Protein AF-A0A9E1Y442-F1 (afdb_monomer)

Foldseek 3Di:
DDDPQDDDPLSVVLVVLLVVCVVPVPDADEAADAQPDDPVNLVSNVVSCVVSVHFFLEYEHLQQLLLLVPLDPFQWEWEWDFDQFFIKIWIWGDDQKTFTPDMDGLGRGGDVLLLVLLLVVQQVVQCVVPVDRLVVDPQSSVQSSCQQPVPVCLQAAGQADWRWGDDPNDIGIDHDPLVSLCVSCVVPLVSNLVVVVVSPPDQYEYEYESNNNNRRCNVVSQVPDPNYHYDYDDPCSSVVSCVVCVCVSPVDPHTHHYDRMDRRVSVVVVVVVCVQPPVFQQQWKAWPNDTDGVVVVQVPCQAQWHWDQDPRRRWTKIAGHPFFKAKVNHTDPGIDTDGQQIWMDTPNIIMGTHDDD

Nearest PDB structures (foldseek):
  6s02-assembly1_A  TM=7.818E-01  e=4.606E-10  Plasmodium falciparum 3D7
  6cz1-assembly2_B  TM=7.865E-01  e=1.006E-09  Homo sapiens
  4rtf-assembly1_D  TM=6.234E-01  e=9.286E-09  Mycobacterium tuberculosis H37Rv
  8gb3-assembly1_D  TM=4.958E-01  e=5.858E-10  Mycobacterium tuberculosis
  5oow-assembly2_B  TM=7.347E-01  e=3.773E-06  Escherichia coli K-12

Solvent-accessible surface area (backbone atoms only — not comparable to full-atom values): 19504 Å² total; per-residue (Å²): 133,78,55,100,87,32,90,49,73,65,45,50,51,37,53,51,51,40,54,53,39,70,78,45,78,91,54,80,38,72,43,74,40,67,68,75,60,46,73,67,54,52,49,51,51,51,53,41,32,51,74,52,69,49,55,44,30,28,38,31,32,54,48,47,48,46,48,58,69,50,92,67,87,49,55,37,34,33,26,37,41,50,44,61,54,29,23,37,39,29,34,30,40,58,52,74,40,30,29,57,74,48,48,45,75,34,28,86,58,18,49,53,58,36,48,53,44,47,49,52,52,50,29,55,52,35,32,75,74,70,68,46,56,42,79,81,38,73,73,34,33,51,49,49,52,52,57,34,63,35,83,91,43,58,72,50,43,56,45,68,56,82,42,77,38,72,56,98,93,43,79,48,77,51,63,65,53,71,68,56,42,35,59,44,28,60,67,50,43,58,39,39,52,51,43,50,55,73,70,37,91,59,65,28,34,35,40,30,32,24,57,39,63,17,42,46,63,38,70,64,58,51,70,71,42,86,71,56,44,77,47,81,42,53,86,54,47,63,58,53,37,48,63,73,41,41,65,69,63,59,68,53,93,63,60,67,39,78,44,54,61,44,73,20,51,70,48,50,45,52,47,44,68,34,42,75,70,61,65,48,50,59,43,25,33,30,45,94,87,45,79,40,51,37,71,74,48,41,77,71,32,72,71,45,37,38,58,43,73,39,88,88,71,58,33,40,28,42,32,65,42,80,45,77,34,22,52,78,84,40,76,50,86,58,72,42,81,52,49,57,74,43,36,38,37,48,84,95,45,59,38,38,29,33,71,76,134

Secondary structure (DSSP, 8-state):
---TT-SSHHHHHHHHHHHHHHHSTT--EEEE--TT--HHHHHHHHHHHHHTT--EEEEE-HHHHHHTT-----SEEEEEEE-SS-EEEEEEEESSEEEEEEEEEEES--HHHHHHHHHHHHHHHHHHHHS--TTSSHHHHHHHHHHHH-TT-TTSPTT-SEEEEEETTEEEEEE--HHHHHHHTTTHHHHHHHHHHHH-SSSEEEEE-TTGGGSTTHHHHHHTSTTEEEEEP-SSHHHHHHHHHHHHHHHSS--SEEE-EEE-HHHHHHHHHTHHHHSS---EEEETTEEEEHHHHHTT-TTTEEEEE-TTT--EEEEE-SS-EEETTEE--S-EE--TT-EEEETTEEEEEE---

Radius of gyration: 30.23 Å; Cα contacts (8 Å, |Δi|>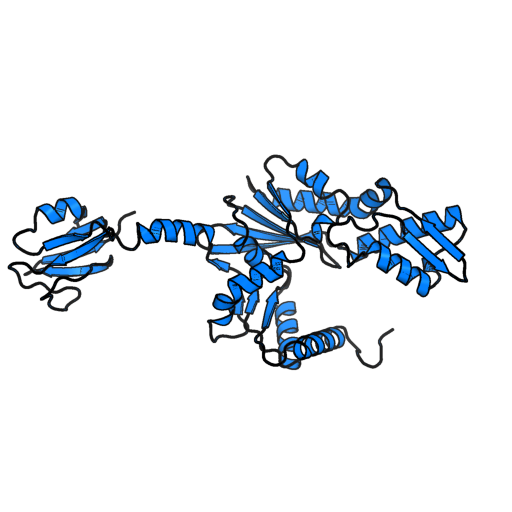4): 616; chains: 1; bounding box: 66×51×93 Å

Sequence (357 aa):
GATPVARHHADLAYLQLTALKHLAPSSDFVIGVPGHFERADLSLLLGLTDAASIPVKALIDPGVLLASKALSTTPNLLYLDVGLHAVTLTTVRQGAQLQRSGCIMAHNAGYLNLIDRLANYAASALVRKSRFDPLQHASTEQQLFQQLLQPNQPLASLGQGLISLHHEGVQYDVQLPETDLRAAAAELVPDVVKAIQAASNGPAEVLLSHRAQRLPGLIDSLSLIPGLVTQRLTSASLLEAFTALAPELTANGTHNQLIYSLANPAQATATATEQLSTGHSITHIVQQGIAVEIKAFSETTADEFGLILDAVTGQWQLAPGNLSIALNGQSVTEPCLLKAGDAILAGNQTFLFIQVR

Mean predicted aligned error: 13.68 Å

pLDDT: mean 85.73, std 13.12, range [29.44, 98.06]

Structure (mmCIF, N/CA/C/O backbone):
data_AF-A0A9E1Y442-F1
#
_entry.id   AF-A0A9E1Y442-F1
#
loop_
_atom_site.group_PDB
_atom_site.id
_atom_site.type_symbol
_atom_site.label_atom_id
_atom_site.label_alt_id
_atom_site.label_comp_id
_atom_site.label_asym_id
_atom_site.label_entity_id
_atom_site.label_seq_id
_atom_site.pdbx_PDB_ins_code
_atom_site.Cartn_x
_atom_site.Cartn_y
_atom_site.Cartn_z
_atom_site.occupancy
_atom_site.B_iso_or_equiv
_atom_site.auth_seq_id
_atom_site.auth_comp_id
_atom_site.auth_asym_id
_atom_site.auth_atom_id
_atom_site.pdbx_PDB_model_num
ATOM 1 N N . GLY A 1 1 ? 2.147 -17.444 -19.049 1.00 40.81 1 GLY A N 1
ATOM 2 C CA . GLY A 1 1 ? 1.603 -18.806 -19.213 1.00 40.81 1 GLY A CA 1
ATOM 3 C C . GLY A 1 1 ? 1.299 -19.375 -17.845 1.00 40.81 1 GLY A C 1
ATOM 4 O O . GLY A 1 1 ? 2.136 -19.227 -16.966 1.00 40.81 1 GLY A O 1
ATOM 5 N N . ALA A 1 2 ? 0.111 -19.944 -17.644 1.00 39.88 2 ALA A N 1
ATOM 6 C CA . ALA A 1 2 ? -0.255 -20.597 -16.388 1.00 39.88 2 ALA A CA 1
ATOM 7 C C . ALA A 1 2 ? 0.573 -21.879 -16.207 1.00 39.88 2 ALA A C 1
ATOM 9 O O . ALA A 1 2 ? 0.651 -22.704 -17.118 1.00 39.88 2 ALA A O 1
ATOM 10 N N . THR A 1 3 ? 1.222 -22.037 -15.055 1.00 51.59 3 THR A N 1
ATOM 11 C CA . THR A 1 3 ? 1.839 -23.306 -14.660 1.00 51.59 3 THR A CA 1
ATOM 12 C C . THR A 1 3 ? 0.734 -24.311 -14.308 1.00 51.59 3 THR A C 1
ATOM 14 O O . THR A 1 3 ? -0.331 -23.910 -13.842 1.00 51.59 3 THR A O 1
ATOM 17 N N . PRO A 1 4 ? 0.945 -25.628 -14.477 1.00 59.19 4 PRO A N 1
ATOM 18 C CA . PRO A 1 4 ? -0.088 -26.648 -14.233 1.00 59.19 4 PRO A CA 1
ATOM 19 C C . PRO A 1 4 ? -0.635 -26.683 -12.791 1.00 59.19 4 PRO A C 1
ATOM 21 O O . PRO A 1 4 ? -1.635 -27.349 -12.536 1.00 59.19 4 PRO A O 1
ATOM 24 N N . VAL A 1 5 ? 0.008 -25.963 -11.867 1.00 63.19 5 VAL A N 1
ATOM 25 C CA . VAL A 1 5 ? -0.280 -25.922 -10.427 1.00 63.19 5 VAL A CA 1
ATOM 26 C C . VAL A 1 5 ? -1.286 -24.818 -10.056 1.00 63.19 5 VAL A C 1
ATOM 28 O O . VAL A 1 5 ? -1.924 -24.917 -9.015 1.00 63.19 5 VAL A O 1
ATOM 31 N N . ALA A 1 6 ? -1.478 -23.797 -10.900 1.00 72.31 6 ALA A N 1
ATOM 32 C CA . ALA A 1 6 ? -2.426 -22.712 -10.641 1.00 72.31 6 ALA A CA 1
ATOM 33 C C . ALA A 1 6 ? -3.129 -22.285 -11.935 1.00 72.31 6 ALA A C 1
ATOM 35 O O . ALA A 1 6 ? -2.493 -21.801 -12.872 1.00 72.31 6 ALA A O 1
ATOM 36 N N . ARG A 1 7 ? -4.450 -22.483 -11.997 1.00 71.69 7 ARG A N 1
ATOM 37 C CA . ARG A 1 7 ? -5.273 -22.215 -13.187 1.00 71.69 7 ARG A CA 1
ATOM 38 C C . ARG A 1 7 ? -5.930 -20.838 -13.125 1.00 71.69 7 ARG A C 1
ATOM 40 O O . ARG A 1 7 ? -6.170 -20.239 -14.168 1.00 71.69 7 ARG A O 1
ATOM 47 N N . HIS A 1 8 ? -6.162 -20.326 -11.918 1.00 82.62 8 HIS A N 1
ATOM 48 C CA . HIS A 1 8 ? -6.745 -19.009 -11.666 1.00 82.62 8 HIS A CA 1
ATOM 49 C C . HIS A 1 8 ? -5.962 -18.253 -10.582 1.00 82.62 8 HIS A C 1
ATOM 51 O O . HIS A 1 8 ? -5.223 -18.846 -9.797 1.00 82.62 8 HIS A O 1
ATOM 57 N N . HIS A 1 9 ? -6.154 -16.933 -10.489 1.00 82.62 9 HIS A N 1
ATOM 58 C CA . HIS A 1 9 ? -5.521 -16.105 -9.450 1.00 82.62 9 HIS A CA 1
ATOM 59 C C . HIS A 1 9 ? -5.853 -16.566 -8.020 1.00 82.62 9 HIS A C 1
ATOM 61 O O . HIS A 1 9 ? -5.007 -16.461 -7.135 1.00 82.62 9 HIS A O 1
ATOM 67 N N . ALA A 1 10 ? -7.044 -17.133 -7.808 1.00 83.44 10 ALA A N 1
ATOM 68 C CA . ALA A 1 10 ? -7.439 -17.726 -6.532 1.00 83.44 10 ALA A CA 1
ATOM 69 C C . ALA A 1 10 ? -6.546 -18.916 -6.132 1.00 83.44 10 ALA A C 1
ATOM 71 O O . ALA A 1 10 ? -6.187 -19.032 -4.964 1.00 83.44 10 ALA A O 1
ATOM 72 N N . ASP A 1 11 ? -6.115 -19.742 -7.093 1.00 86.88 11 ASP A N 1
ATOM 73 C CA . ASP A 1 11 ? -5.219 -20.874 -6.827 1.00 86.88 11 ASP A CA 1
ATOM 74 C C . ASP A 1 11 ? -3.840 -20.373 -6.373 1.00 86.88 11 ASP A C 1
ATOM 76 O O . ASP A 1 11 ? -3.259 -20.897 -5.425 1.00 86.88 11 ASP A O 1
ATOM 80 N N . LEU A 1 12 ? -3.330 -19.309 -7.006 1.00 90.19 12 LEU A N 1
ATOM 81 C CA . LEU A 1 12 ? -2.076 -18.672 -6.589 1.00 90.19 12 LEU A CA 1
ATOM 82 C C . LEU A 1 12 ? -2.177 -18.110 -5.167 1.00 90.19 12 LEU A C 1
ATOM 84 O O . LEU A 1 12 ? -1.282 -18.349 -4.356 1.00 90.19 12 LEU A O 1
ATOM 88 N N . ALA A 1 13 ? -3.264 -17.403 -4.854 1.00 90.56 13 ALA A N 1
ATOM 89 C CA . ALA A 1 13 ? -3.496 -16.861 -3.518 1.00 90.56 13 ALA A CA 1
ATOM 90 C C . ALA A 1 13 ? -3.602 -17.977 -2.464 1.00 90.56 13 ALA A C 1
ATOM 92 O O . ALA A 1 13 ? -2.975 -17.891 -1.410 1.00 90.56 13 ALA A O 1
ATOM 93 N N . TYR A 1 14 ? -4.322 -19.060 -2.770 1.00 92.12 14 TYR A N 1
ATOM 94 C CA . TYR A 1 14 ? -4.431 -20.235 -1.905 1.00 92.12 14 TYR A CA 1
ATOM 95 C C . TYR A 1 14 ? -3.065 -20.875 -1.611 1.00 92.12 14 TYR A C 1
ATOM 97 O O . TYR A 1 14 ? -2.743 -21.161 -0.455 1.00 92.12 14 TYR A O 1
ATOM 105 N N . LEU A 1 15 ? -2.232 -21.066 -2.638 1.00 92.88 15 LEU A N 1
ATOM 106 C CA . LEU A 1 15 ? -0.890 -21.633 -2.479 1.00 92.88 15 LEU A CA 1
ATOM 107 C C . LEU A 1 15 ? 0.010 -20.730 -1.627 1.00 92.88 15 LEU A C 1
ATOM 109 O O . LEU A 1 15 ? 0.741 -21.228 -0.771 1.00 92.88 15 LEU A O 1
ATOM 113 N N . GLN A 1 16 ? -0.068 -19.410 -1.816 1.00 91.81 16 GLN A N 1
ATOM 114 C CA . GLN A 1 16 ? 0.673 -18.442 -1.003 1.00 91.81 16 GLN A CA 1
ATOM 115 C C . GLN A 1 16 ? 0.228 -18.466 0.463 1.00 91.81 16 GLN A C 1
ATOM 117 O O . GLN A 1 1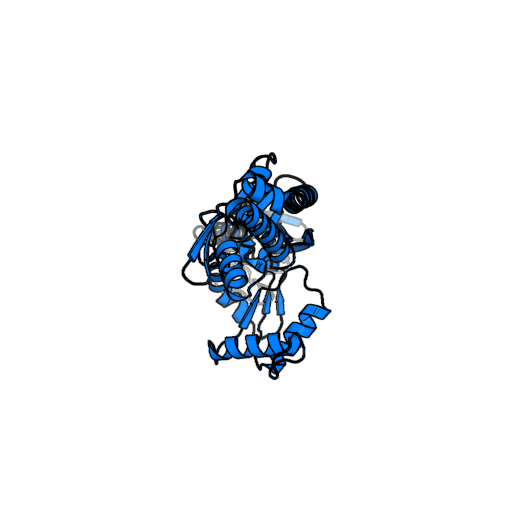6 ? 1.069 -18.535 1.358 1.00 91.81 16 GLN A O 1
ATOM 122 N N . LEU A 1 17 ? -1.081 -18.471 0.718 1.00 93.00 17 LEU A N 1
ATOM 123 C CA . LEU A 1 17 ? -1.642 -18.583 2.065 1.00 93.00 17 LEU A CA 1
ATOM 124 C C . LEU A 1 17 ? -1.211 -19.890 2.745 1.00 93.00 17 LEU A C 1
ATOM 126 O O . LEU A 1 17 ? -0.769 -19.877 3.892 1.00 93.00 17 LEU A O 1
ATOM 130 N N . THR A 1 18 ? -1.250 -21.008 2.021 1.00 92.44 18 THR A N 1
ATOM 131 C CA . THR A 1 18 ? -0.804 -22.313 2.531 1.00 92.44 18 THR A CA 1
ATOM 132 C C . THR A 1 18 ? 0.686 -22.300 2.885 1.00 92.44 18 THR A C 1
ATOM 134 O O . THR A 1 18 ? 1.081 -22.806 3.936 1.00 92.44 18 THR A O 1
ATOM 137 N N . ALA A 1 19 ? 1.522 -21.673 2.051 1.00 92.44 19 ALA A N 1
ATOM 138 C CA . ALA A 1 19 ? 2.940 -21.496 2.348 1.00 92.44 19 ALA A CA 1
ATOM 139 C C . ALA A 1 19 ? 3.162 -20.652 3.616 1.00 92.44 19 ALA A C 1
ATOM 141 O O . ALA A 1 19 ? 3.977 -21.031 4.455 1.00 92.44 19 ALA A O 1
ATOM 142 N N . LEU A 1 20 ? 2.406 -19.563 3.801 1.00 90.62 20 LEU A N 1
ATOM 143 C CA . LEU A 1 20 ? 2.462 -18.742 5.018 1.00 90.62 20 LEU A CA 1
ATOM 144 C C . LEU A 1 20 ? 2.036 -19.528 6.262 1.00 90.62 20 LEU A C 1
ATOM 146 O O . LEU A 1 20 ? 2.707 -19.455 7.289 1.00 90.62 20 LEU A O 1
ATOM 150 N N . LYS A 1 21 ? 0.972 -20.332 6.168 1.00 91.25 21 LYS A N 1
ATOM 151 C CA . LYS A 1 21 ? 0.527 -21.194 7.268 1.00 91.25 21 LYS A CA 1
ATOM 152 C C . LYS A 1 21 ? 1.606 -22.186 7.695 1.00 91.25 21 LYS A C 1
ATOM 154 O O . LYS A 1 21 ? 1.800 -22.391 8.888 1.00 91.25 21 LYS A O 1
ATOM 159 N N . HIS A 1 22 ? 2.334 -22.786 6.754 1.00 92.19 22 HIS A N 1
ATOM 160 C CA . HIS A 1 22 ? 3.417 -23.713 7.093 1.00 92.19 22 HIS A CA 1
ATOM 161 C C . HIS A 1 22 ? 4.557 -23.056 7.882 1.00 92.19 22 HIS A C 1
ATOM 163 O O . HIS A 1 22 ? 5.226 -23.743 8.650 1.00 92.19 22 HIS A O 1
ATOM 169 N N . LEU A 1 23 ? 4.759 -21.743 7.738 1.00 91.56 23 LEU A N 1
ATOM 170 C CA . LEU A 1 23 ? 5.731 -20.996 8.539 1.00 91.56 23 LEU A CA 1
ATOM 171 C C . LEU A 1 23 ? 5.243 -20.736 9.977 1.00 91.56 23 LEU A C 1
ATOM 173 O O . LEU A 1 23 ? 6.066 -20.471 10.850 1.00 91.56 23 LEU A O 1
ATOM 177 N N . ALA A 1 24 ? 3.933 -20.825 10.234 1.00 87.88 24 ALA A N 1
ATOM 178 C CA . ALA A 1 24 ? 3.303 -20.569 11.532 1.00 87.88 24 ALA A CA 1
ATOM 179 C C . ALA A 1 24 ? 2.096 -21.513 11.784 1.00 87.88 24 ALA A C 1
ATOM 181 O O . ALA A 1 24 ? 0.948 -21.068 11.832 1.00 87.88 24 ALA A O 1
ATOM 182 N N . PRO A 1 25 ? 2.322 -22.835 11.929 1.00 83.31 25 PRO A N 1
ATOM 183 C CA . PRO A 1 25 ? 1.262 -23.849 11.850 1.00 83.31 25 PRO A CA 1
ATOM 184 C C . PRO A 1 25 ? 0.267 -23.847 13.020 1.00 83.31 25 PRO A C 1
ATOM 186 O O . PRO A 1 25 ? -0.852 -24.330 12.855 1.00 83.31 25 PRO A O 1
ATOM 189 N N . SER A 1 26 ? 0.658 -23.310 14.178 1.00 80.62 26 SER A N 1
ATOM 190 C CA . SER A 1 26 ? -0.143 -23.308 15.415 1.00 80.62 26 SER A CA 1
ATOM 191 C C . SER A 1 26 ? -0.540 -21.899 15.863 1.00 80.62 26 SER A C 1
ATOM 193 O O . SER A 1 26 ? -0.789 -21.675 17.046 1.00 80.62 26 SER A O 1
ATOM 195 N N . SER A 1 27 ? -0.529 -20.937 14.941 1.00 83.81 27 SER A N 1
ATOM 196 C CA . SER A 1 27 ? -0.805 -19.533 15.236 1.00 83.81 27 SER A CA 1
ATOM 197 C C . SER A 1 27 ? -2.216 -19.139 14.820 1.00 83.81 27 SER A C 1
ATOM 199 O O . SER A 1 27 ? -2.727 -19.586 13.795 1.00 83.81 27 SER A O 1
ATOM 201 N N . ASP A 1 28 ? -2.812 -18.248 15.603 1.00 84.44 28 ASP A N 1
ATOM 202 C CA . ASP A 1 28 ? -3.922 -17.423 15.149 1.00 84.44 28 ASP A CA 1
ATOM 203 C C . ASP A 1 28 ? -3.401 -16.314 14.230 1.00 84.44 28 ASP A C 1
ATOM 205 O O . ASP A 1 28 ? -2.298 -15.795 14.426 1.00 84.44 28 ASP A O 1
ATOM 209 N N . PHE A 1 29 ? -4.197 -15.934 13.231 1.00 89.56 29 PHE A N 1
ATOM 210 C CA . PHE A 1 29 ? -3.799 -14.943 12.237 1.00 89.56 29 PHE A CA 1
ATOM 211 C C . PHE A 1 29 ? -4.622 -13.666 12.363 1.00 89.56 29 PHE A C 1
ATOM 213 O O . PHE A 1 29 ? -5.851 -13.688 12.436 1.00 89.56 29 PHE A O 1
ATOM 220 N N . VAL A 1 30 ? -3.932 -12.531 12.316 1.00 90.69 30 VAL A N 1
ATOM 221 C CA . VAL A 1 30 ? -4.539 -11.221 12.080 1.00 90.69 30 VAL A CA 1
ATOM 222 C C . VAL A 1 30 ? -4.008 -10.709 10.751 1.00 90.69 30 VAL A C 1
ATOM 224 O O . VAL A 1 30 ? -2.805 -10.770 10.500 1.00 90.69 30 VAL A O 1
ATOM 227 N N . ILE A 1 31 ? -4.897 -10.224 9.887 1.00 92.25 31 ILE A N 1
ATOM 228 C CA . ILE A 1 31 ? -4.537 -9.812 8.529 1.00 92.25 31 ILE A CA 1
ATOM 229 C C . ILE A 1 31 ? -4.729 -8.305 8.378 1.00 92.25 31 ILE A C 1
ATOM 231 O O . ILE A 1 31 ? -5.816 -7.776 8.606 1.00 92.25 31 ILE A O 1
ATOM 235 N N . GLY A 1 32 ? -3.674 -7.614 7.948 1.00 92.19 32 GLY A N 1
ATOM 236 C CA . GLY A 1 32 ? -3.770 -6.237 7.472 1.00 92.19 32 GLY A CA 1
ATOM 237 C C . GLY A 1 32 ? -4.396 -6.206 6.080 1.00 92.19 32 GLY A C 1
ATOM 238 O O . GLY A 1 32 ? -3.802 -6.737 5.143 1.00 92.19 32 GLY A O 1
ATOM 239 N N . VAL A 1 33 ? -5.573 -5.598 5.935 1.00 91.19 33 VAL A N 1
ATOM 240 C CA . VAL A 1 33 ? -6.298 -5.522 4.657 1.00 91.19 33 VAL A CA 1
ATOM 241 C C . VAL A 1 33 ? -6.279 -4.098 4.101 1.00 91.19 33 VAL A C 1
ATOM 243 O O . VAL A 1 33 ? -6.554 -3.156 4.846 1.00 91.19 33 VAL A O 1
ATOM 246 N N . PRO A 1 34 ? -5.967 -3.893 2.808 1.00 83.94 34 PRO A N 1
ATOM 247 C CA . PRO A 1 34 ? -6.032 -2.568 2.206 1.00 83.94 34 PRO A CA 1
ATOM 248 C C . PRO A 1 34 ? -7.420 -1.949 2.381 1.00 83.94 34 PRO A C 1
ATOM 250 O O . PRO A 1 34 ? -8.432 -2.613 2.165 1.00 83.94 34 PRO A O 1
ATOM 253 N N . GLY A 1 35 ? -7.481 -0.660 2.715 1.00 79.19 35 GLY A N 1
ATOM 254 C CA . GLY A 1 35 ? -8.757 -0.001 3.001 1.00 79.19 35 GLY A CA 1
ATOM 255 C C . GLY A 1 35 ? -9.734 0.037 1.817 1.00 79.19 35 GLY A C 1
ATOM 256 O O . GLY A 1 35 ? -10.932 0.207 2.025 1.00 79.19 35 GLY A O 1
ATOM 257 N N . HIS A 1 36 ? -9.263 -0.146 0.582 1.00 82.94 36 HIS A N 1
ATOM 258 C CA . HIS A 1 36 ? -10.120 -0.194 -0.607 1.00 82.94 36 HIS A CA 1
ATOM 259 C C . HIS A 1 36 ? -10.800 -1.554 -0.831 1.00 82.94 36 HIS A C 1
ATOM 261 O O . HIS A 1 36 ? -11.600 -1.656 -1.751 1.00 82.94 36 HIS A O 1
ATOM 267 N N . PHE A 1 37 ? -10.490 -2.587 -0.036 1.00 86.56 37 PHE A N 1
ATOM 268 C CA . PHE A 1 37 ? -11.148 -3.888 -0.170 1.00 86.56 37 PHE A CA 1
ATOM 269 C C . PHE A 1 37 ? -12.630 -3.761 0.169 1.00 86.56 37 PHE A C 1
ATOM 271 O O . PHE A 1 37 ? -13.006 -3.336 1.268 1.00 86.56 37 PHE A O 1
ATOM 278 N N . GLU A 1 38 ? -13.470 -4.164 -0.775 1.00 86.19 38 GLU A N 1
ATOM 279 C CA . GLU A 1 38 ? -14.908 -4.198 -0.592 1.00 86.19 38 GLU A CA 1
ATOM 280 C C . GLU A 1 38 ? -15.349 -5.524 0.031 1.00 86.19 38 GLU A C 1
ATOM 282 O O . GLU A 1 38 ? -14.581 -6.470 0.223 1.00 86.19 38 GLU A O 1
ATOM 287 N N . ARG A 1 39 ? -16.645 -5.629 0.337 1.00 87.38 39 ARG A N 1
ATOM 288 C CA . ARG A 1 39 ? -17.225 -6.843 0.920 1.00 87.38 39 ARG A CA 1
ATOM 289 C C . ARG A 1 39 ? -16.922 -8.095 0.091 1.00 87.38 39 ARG A C 1
ATOM 291 O O . ARG A 1 39 ? -16.706 -9.153 0.679 1.00 87.38 39 ARG A O 1
ATOM 298 N N . ALA A 1 40 ? -16.931 -7.991 -1.238 1.00 89.56 40 ALA A N 1
ATOM 299 C CA . ALA A 1 40 ? -16.632 -9.114 -2.122 1.00 89.56 40 ALA A CA 1
ATOM 300 C C . ALA A 1 40 ? -15.175 -9.582 -1.967 1.00 89.56 40 ALA A C 1
ATOM 302 O O . ALA A 1 40 ? -14.946 -10.778 -1.791 1.00 89.56 40 ALA A O 1
ATOM 303 N N . ASP A 1 41 ? -14.220 -8.649 -1.923 1.00 90.44 41 ASP A N 1
ATOM 304 C CA . ASP A 1 41 ? -12.794 -8.946 -1.742 1.00 90.44 41 ASP A CA 1
ATOM 305 C C . ASP A 1 41 ? -12.525 -9.588 -0.380 1.00 90.44 41 ASP A C 1
ATOM 307 O O . ASP A 1 41 ? -11.835 -10.602 -0.285 1.00 90.44 41 ASP A O 1
ATOM 311 N N . LEU A 1 42 ? -13.127 -9.039 0.681 1.00 92.00 42 LEU A N 1
ATOM 312 C CA . LEU A 1 42 ? -13.010 -9.583 2.035 1.00 92.00 42 LEU A CA 1
ATOM 313 C C . LEU A 1 42 ? -13.636 -10.979 2.137 1.00 92.00 42 LEU A C 1
ATOM 315 O O . LEU A 1 42 ? -13.073 -11.858 2.783 1.00 92.00 42 LEU A O 1
ATOM 319 N N . SER A 1 43 ? -14.776 -11.204 1.477 1.00 91.12 43 SER A N 1
ATOM 320 C CA . SER A 1 43 ? -15.433 -12.518 1.459 1.00 91.12 43 SER A CA 1
ATOM 321 C C . SER A 1 43 ? -14.585 -13.554 0.722 1.00 91.12 43 SER A C 1
ATOM 323 O O . SER A 1 43 ? -14.448 -14.680 1.196 1.00 91.12 43 SER A O 1
ATOM 325 N N . LEU A 1 44 ? -13.984 -13.173 -0.410 1.00 92.44 44 LEU A N 1
ATOM 326 C CA . LEU A 1 44 ? -13.068 -14.031 -1.155 1.00 92.44 44 LEU A CA 1
ATOM 327 C C . LEU A 1 44 ? -11.819 -14.359 -0.329 1.00 92.44 44 LEU A C 1
ATOM 329 O O . LEU A 1 44 ? -11.442 -15.525 -0.241 1.00 92.44 44 LEU A O 1
ATOM 333 N N . LEU A 1 45 ? -11.209 -13.355 0.309 1.00 92.94 45 LEU A N 1
ATOM 334 C CA . LEU A 1 45 ? -10.057 -13.545 1.189 1.00 92.94 45 LEU A CA 1
ATOM 335 C C . LEU A 1 45 ? -10.384 -14.516 2.329 1.00 92.94 45 LEU A C 1
ATOM 337 O O . LEU A 1 45 ? -9.633 -15.463 2.542 1.00 92.94 45 LEU A O 1
ATOM 341 N N . LEU A 1 46 ? -11.514 -14.318 3.016 1.00 92.38 46 LEU A N 1
ATOM 342 C CA . LEU A 1 46 ? -11.938 -15.189 4.115 1.00 92.38 46 LEU A CA 1
ATOM 343 C C . LEU A 1 46 ? -12.223 -16.621 3.645 1.00 92.38 46 LEU A C 1
ATOM 345 O O . LEU A 1 46 ? -11.822 -17.573 4.313 1.00 92.38 46 LEU A O 1
ATOM 349 N N . GLY A 1 47 ? -12.848 -16.788 2.475 1.00 93.81 47 GLY A N 1
ATOM 350 C CA . GLY A 1 47 ? -13.054 -18.105 1.869 1.00 93.81 47 GLY A CA 1
ATOM 351 C C . GLY A 1 47 ? -11.738 -18.811 1.525 1.00 93.81 47 GLY A C 1
ATOM 352 O O . GLY A 1 47 ? -11.599 -20.010 1.757 1.00 93.81 47 GLY A O 1
ATOM 353 N N . LEU A 1 48 ? -10.739 -18.073 1.032 1.00 94.19 48 LEU A N 1
ATOM 354 C CA . LEU A 1 48 ? -9.406 -18.614 0.756 1.00 94.19 48 LEU A CA 1
ATOM 355 C C . LEU A 1 48 ? -8.657 -18.992 2.039 1.00 94.19 48 LEU A C 1
ATOM 357 O O . LEU A 1 48 ? -8.011 -20.040 2.079 1.00 94.19 48 LEU A O 1
ATOM 361 N N . THR A 1 49 ? -8.743 -18.173 3.091 1.00 93.69 49 THR A N 1
ATOM 362 C CA . THR A 1 49 ? -8.126 -18.494 4.385 1.00 93.69 49 THR A CA 1
ATOM 363 C C . THR A 1 49 ? -8.785 -19.701 5.038 1.00 93.69 49 THR A C 1
ATOM 365 O O . THR A 1 49 ? -8.075 -20.547 5.574 1.00 93.69 49 THR A O 1
ATOM 368 N N . ASP A 1 50 ? -10.109 -19.840 4.927 1.00 92.94 50 ASP A N 1
ATOM 369 C CA . ASP A 1 50 ? -10.845 -21.010 5.414 1.00 92.94 50 ASP A CA 1
ATOM 370 C C . ASP A 1 50 ? -10.435 -22.283 4.658 1.00 92.94 50 ASP A C 1
ATOM 372 O O . ASP A 1 50 ? -10.055 -23.283 5.271 1.00 92.94 50 ASP A O 1
ATOM 376 N N . ALA A 1 51 ? -10.358 -22.212 3.323 1.00 92.81 51 ALA A N 1
ATOM 377 C CA . ALA A 1 51 ? -9.867 -23.312 2.495 1.00 92.81 51 ALA A CA 1
ATOM 378 C C . ALA A 1 51 ? -8.424 -23.719 2.852 1.00 92.81 51 ALA A C 1
ATOM 380 O O . ALA A 1 51 ? -8.079 -24.901 2.814 1.00 92.81 51 ALA A O 1
ATOM 381 N N . ALA A 1 52 ? -7.565 -22.755 3.203 1.00 92.50 52 ALA A N 1
ATOM 382 C CA . ALA A 1 52 ? -6.198 -23.002 3.675 1.00 92.50 52 ALA A CA 1
ATOM 383 C C . ALA A 1 52 ? -6.139 -23.405 5.168 1.00 92.50 52 ALA A C 1
ATOM 385 O O . ALA A 1 52 ? -5.064 -23.674 5.715 1.00 92.50 52 ALA A O 1
ATOM 386 N N . SER A 1 53 ? -7.293 -23.464 5.841 1.00 91.69 53 SER A N 1
ATOM 387 C CA . SER A 1 53 ? -7.451 -23.720 7.273 1.00 91.69 53 SER A CA 1
ATOM 388 C C . SER A 1 53 ? -6.592 -22.779 8.129 1.00 91.69 53 SER A C 1
ATOM 390 O O . SER A 1 53 ? -5.888 -23.220 9.041 1.00 91.69 53 SER A O 1
ATOM 392 N N . ILE A 1 54 ? -6.593 -21.495 7.781 1.00 92.00 54 ILE A N 1
ATOM 393 C CA . ILE A 1 54 ? -5.930 -20.406 8.498 1.00 92.00 54 ILE A CA 1
ATOM 394 C C . ILE A 1 54 ? -6.960 -19.783 9.449 1.00 92.00 54 ILE A C 1
ATOM 396 O O . ILE A 1 54 ? -7.912 -19.163 8.972 1.00 92.00 54 ILE A O 1
ATOM 400 N N . PRO A 1 55 ? -6.800 -19.924 10.777 1.00 88.50 55 PRO A N 1
ATOM 401 C CA . PRO A 1 55 ? -7.731 -19.345 11.739 1.00 88.50 55 PRO A CA 1
ATOM 402 C C . PRO A 1 55 ? -7.531 -17.826 11.825 1.00 88.50 55 PRO A C 1
ATOM 404 O O . PRO A 1 55 ? -6.655 -17.329 12.534 1.00 88.50 55 PRO A O 1
ATOM 407 N N . VAL A 1 56 ? -8.342 -17.072 11.081 1.00 91.19 56 VAL A N 1
ATOM 408 C CA . VAL A 1 56 ? -8.300 -15.605 11.095 1.00 91.19 56 VAL A CA 1
ATOM 409 C C . VAL A 1 56 ? -9.109 -15.071 12.278 1.00 91.19 56 VAL A C 1
ATOM 411 O O . VAL 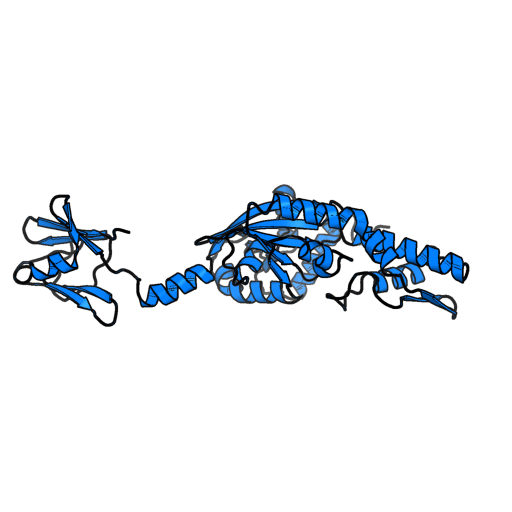A 1 56 ? -10.322 -15.249 12.368 1.00 91.19 56 VAL A O 1
ATOM 414 N N . LYS A 1 57 ? -8.446 -14.374 13.201 1.00 90.25 57 LYS A N 1
ATOM 415 C CA . LYS A 1 57 ? -9.096 -13.684 14.326 1.00 90.25 57 LYS A CA 1
ATOM 416 C C . LYS A 1 57 ? -9.696 -12.362 13.897 1.00 90.25 57 LYS A C 1
ATOM 418 O O . LYS A 1 57 ? -10.854 -12.078 14.201 1.00 90.25 57 LYS A O 1
ATOM 423 N N . ALA A 1 58 ? -8.915 -11.582 13.159 1.00 89.62 58 ALA A N 1
ATOM 424 C CA . ALA A 1 58 ? -9.321 -10.260 12.733 1.00 89.62 58 ALA A CA 1
ATOM 425 C C . ALA A 1 58 ? -8.689 -9.847 11.400 1.00 89.62 58 ALA A C 1
ATOM 427 O O . ALA A 1 58 ? -7.573 -10.234 11.052 1.00 89.62 58 ALA A O 1
ATOM 428 N N . LEU A 1 59 ? -9.425 -9.008 10.686 1.00 91.00 59 LEU A N 1
ATOM 429 C CA . LEU A 1 59 ? -8.991 -8.207 9.558 1.00 91.00 59 LEU A CA 1
ATOM 430 C C . LEU A 1 59 ? -8.927 -6.757 10.037 1.00 91.00 59 LEU A C 1
ATOM 432 O O . LEU A 1 59 ? -9.898 -6.255 10.603 1.00 91.00 59 LEU A O 1
ATOM 436 N N . ILE A 1 60 ? -7.808 -6.078 9.815 1.00 91.31 60 ILE A N 1
ATOM 437 C CA . ILE A 1 60 ? -7.607 -4.702 10.276 1.00 91.31 60 ILE A CA 1
ATOM 438 C C . ILE A 1 60 ? -7.075 -3.816 9.158 1.00 91.31 60 ILE A C 1
ATOM 440 O O . ILE A 1 60 ? -6.245 -4.244 8.359 1.00 91.31 60 ILE A O 1
ATOM 444 N N . ASP A 1 61 ? -7.532 -2.566 9.108 1.00 91.50 61 ASP A N 1
ATOM 445 C CA . ASP A 1 61 ? -6.950 -1.573 8.206 1.00 91.50 61 ASP A CA 1
ATOM 446 C C . ASP A 1 61 ? -5.556 -1.139 8.723 1.00 91.50 61 ASP A C 1
ATOM 448 O O . ASP A 1 61 ? -5.449 -0.653 9.858 1.00 91.50 61 ASP A O 1
ATOM 452 N N . PRO A 1 62 ? -4.484 -1.272 7.915 1.00 92.75 62 PRO A N 1
ATOM 453 C CA . PRO A 1 62 ? -3.133 -0.849 8.276 1.00 92.75 62 PRO A CA 1
ATOM 454 C C . PRO A 1 62 ? -3.044 0.602 8.756 1.00 92.75 62 PRO A C 1
ATOM 456 O O . PRO A 1 62 ? -2.249 0.902 9.642 1.00 92.75 62 PRO A O 1
ATOM 459 N N . GLY A 1 63 ? -3.865 1.501 8.211 1.00 92.81 63 GLY A N 1
ATOM 460 C CA . GLY A 1 63 ? -3.903 2.907 8.593 1.00 92.81 63 GLY A CA 1
ATOM 461 C C . GLY A 1 63 ? -4.370 3.115 10.029 1.00 92.81 63 GLY A C 1
ATOM 462 O O . GLY A 1 63 ? -3.780 3.924 10.736 1.00 92.81 63 GLY A O 1
ATOM 463 N N . VAL A 1 64 ? -5.367 2.357 10.499 1.00 91.75 64 VAL A N 1
ATOM 464 C CA . VAL A 1 64 ? -5.830 2.422 11.901 1.00 91.75 64 VAL A CA 1
ATOM 465 C C . VAL A 1 64 ? -4.769 1.849 12.838 1.00 91.75 64 VAL A C 1
ATOM 467 O O . VAL A 1 64 ? -4.459 2.444 13.871 1.00 91.75 64 VAL A O 1
ATOM 470 N N . LEU A 1 65 ? -4.166 0.724 12.446 1.00 92.50 65 LEU A N 1
ATOM 471 C CA . LEU A 1 65 ? -3.098 0.087 13.207 1.00 92.50 65 LEU A CA 1
ATOM 472 C C . LEU A 1 65 ? -1.890 1.030 13.365 1.00 92.50 65 LEU A C 1
ATOM 474 O O . LEU A 1 65 ? -1.397 1.227 14.471 1.00 92.50 65 LEU A O 1
ATOM 478 N N . LEU A 1 66 ? -1.441 1.663 12.282 1.00 93.31 66 LEU A N 1
ATOM 479 C CA . LEU A 1 66 ? -0.312 2.598 12.295 1.00 93.31 66 LEU A CA 1
ATOM 480 C C . LEU A 1 66 ? -0.650 3.915 12.995 1.00 93.31 66 LEU A C 1
ATOM 482 O O . LEU A 1 66 ? 0.196 4.448 13.711 1.00 93.31 66 LEU A O 1
ATOM 486 N N . ALA A 1 67 ? -1.885 4.405 12.864 1.00 91.31 67 ALA A N 1
ATOM 487 C CA . ALA A 1 67 ? -2.358 5.562 13.617 1.00 91.31 67 ALA A CA 1
ATOM 488 C C . ALA A 1 67 ? -2.261 5.339 15.133 1.00 91.31 67 ALA A C 1
ATOM 490 O O . ALA A 1 67 ? -1.925 6.271 15.853 1.00 91.31 67 ALA A O 1
ATOM 491 N N . SER A 1 68 ? -2.445 4.105 15.625 1.00 88.12 68 SER A N 1
ATOM 492 C CA . SER A 1 68 ? -2.255 3.786 17.054 1.00 88.12 68 SER A CA 1
ATOM 493 C C . SER A 1 68 ? -0.822 3.976 17.555 1.00 88.12 68 SER A C 1
ATOM 495 O O . SER A 1 68 ? -0.582 4.029 18.758 1.00 88.12 68 SER A O 1
ATOM 497 N N . LYS A 1 69 ? 0.149 4.072 16.645 1.00 84.25 69 LYS A N 1
ATOM 498 C CA . LYS A 1 69 ? 1.556 4.336 16.962 1.00 84.25 69 LYS A CA 1
ATOM 499 C C . LYS A 1 69 ? 1.980 5.758 16.618 1.00 84.25 69 LYS A C 1
ATOM 501 O O . LYS A 1 69 ? 3.067 6.173 17.016 1.00 84.25 69 LYS A O 1
ATOM 506 N N . ALA A 1 70 ? 1.140 6.505 15.909 1.00 79.75 70 ALA A N 1
ATOM 507 C CA . ALA A 1 70 ? 1.365 7.916 15.678 1.00 79.75 70 ALA A CA 1
ATOM 508 C C . ALA A 1 70 ? 1.108 8.662 16.994 1.00 79.75 70 ALA A C 1
ATOM 510 O O . ALA A 1 70 ? -0.011 8.683 17.496 1.00 79.75 70 ALA A O 1
ATOM 511 N N . LEU A 1 71 ? 2.133 9.308 17.555 1.00 71.69 71 LEU A N 1
ATOM 512 C CA . LEU A 1 71 ? 1.994 10.216 18.707 1.00 71.69 71 LEU A CA 1
ATOM 513 C C . LEU A 1 71 ? 1.390 11.571 18.285 1.00 71.69 71 LEU A C 1
ATOM 515 O O . LEU A 1 71 ? 1.709 12.616 18.848 1.00 71.69 71 LEU A O 1
ATOM 519 N N . SER A 1 72 ? 0.560 11.558 17.244 1.00 76.00 72 SER A N 1
ATOM 520 C CA . SER A 1 72 ? 0.034 12.749 16.600 1.00 76.00 72 SER A CA 1
ATOM 521 C C . SER A 1 72 ? -1.089 13.357 17.421 1.00 76.00 72 SER A C 1
ATOM 523 O O . SER A 1 72 ? -2.051 12.679 17.774 1.00 76.00 72 SER A O 1
ATOM 525 N N . THR A 1 73 ? -1.023 14.664 17.643 1.00 73.62 73 THR A N 1
ATOM 526 C CA . THR A 1 73 ? -2.112 15.451 18.235 1.00 73.62 73 THR A CA 1
ATOM 527 C C . THR A 1 73 ? -3.055 16.038 17.179 1.00 73.62 73 THR A C 1
ATOM 529 O O . THR A 1 73 ? -4.004 16.747 17.514 1.00 73.62 73 THR A O 1
ATOM 532 N N . THR A 1 74 ? -2.815 15.749 15.897 1.00 78.94 74 THR A N 1
ATOM 533 C CA . THR A 1 74 ? -3.560 16.329 14.778 1.00 78.94 74 THR A CA 1
ATOM 534 C C . THR A 1 74 ? -4.879 15.575 14.571 1.00 78.94 74 THR A C 1
ATOM 536 O O . THR A 1 74 ? -4.855 14.354 14.427 1.00 78.94 74 THR A O 1
ATOM 539 N N . PRO A 1 75 ? -6.048 16.246 14.505 1.00 75.19 75 PRO A N 1
ATOM 540 C CA . PRO A 1 75 ? -7.347 15.560 14.461 1.00 75.19 75 PRO A CA 1
ATOM 541 C C . PRO A 1 75 ? -7.539 14.672 13.220 1.00 75.19 75 PRO A C 1
ATOM 543 O O . PRO A 1 75 ? -8.251 13.665 13.280 1.00 75.19 75 PRO A O 1
ATOM 546 N N . ASN A 1 76 ? -6.888 15.034 12.111 1.00 82.25 76 ASN A N 1
ATOM 547 C CA . ASN A 1 76 ? -6.932 14.309 10.849 1.00 82.25 76 ASN A CA 1
ATOM 548 C C . ASN A 1 76 ? -5.603 13.588 10.605 1.00 82.25 76 ASN A C 1
ATOM 550 O O . ASN A 1 76 ? -4.593 14.224 10.293 1.00 82.25 76 ASN A O 1
ATOM 554 N N . LEU A 1 77 ? -5.630 12.258 10.705 1.00 93.38 77 LEU A N 1
ATOM 555 C CA . LEU A 1 77 ? -4.536 11.396 10.277 1.00 93.38 77 LEU A CA 1
ATOM 556 C C . LEU A 1 77 ? -4.835 10.811 8.907 1.00 93.38 77 LEU A C 1
ATOM 558 O O . LEU A 1 77 ? -5.921 10.287 8.651 1.00 93.38 77 LEU A O 1
ATOM 562 N N . LEU A 1 78 ? -3.841 10.857 8.036 1.00 95.38 78 LEU A N 1
ATOM 563 C CA . LEU A 1 78 ? -3.884 10.228 6.730 1.00 95.38 78 LEU A CA 1
ATOM 564 C C . LEU A 1 78 ? -2.803 9.155 6.671 1.00 95.38 78 LEU A C 1
ATOM 566 O O . LEU A 1 78 ? -1.664 9.409 7.033 1.00 95.38 78 LEU A O 1
ATOM 570 N N . TYR A 1 79 ? -3.131 7.962 6.194 1.00 96.12 79 TYR A N 1
ATOM 571 C CA . TYR A 1 79 ? -2.145 6.930 5.891 1.00 96.12 79 TYR A CA 1
ATOM 572 C C . TYR A 1 79 ? -2.032 6.766 4.379 1.00 96.12 79 TYR A C 1
ATOM 574 O O . TYR A 1 79 ? -3.015 6.426 3.719 1.00 96.12 79 TYR A O 1
ATOM 582 N N . LEU A 1 80 ? -0.837 7.024 3.844 1.00 97.31 80 LEU A N 1
ATOM 583 C CA . LEU A 1 80 ? -0.532 6.896 2.424 1.00 97.31 80 LEU A CA 1
ATOM 584 C C . LEU A 1 80 ? 0.291 5.630 2.174 1.00 97.31 80 LEU A C 1
ATOM 586 O O . LEU A 1 80 ? 1.427 5.485 2.649 1.00 97.31 80 LEU A O 1
ATOM 590 N N . ASP A 1 81 ? -0.265 4.739 1.359 1.00 96.19 81 ASP A N 1
ATOM 591 C CA . ASP A 1 81 ? 0.395 3.510 0.938 1.00 96.19 81 ASP A CA 1
ATOM 592 C C . ASP A 1 81 ? 0.407 3.340 -0.575 1.00 96.19 81 ASP A C 1
ATOM 594 O O . ASP A 1 81 ? -0.495 3.787 -1.280 1.00 96.19 81 ASP A O 1
ATOM 598 N N . VAL A 1 82 ? 1.446 2.667 -1.062 1.00 94.94 82 VAL A N 1
ATOM 599 C CA . VAL A 1 82 ? 1.610 2.324 -2.473 1.00 94.94 82 VAL A CA 1
ATOM 600 C C . VAL A 1 82 ? 1.706 0.814 -2.587 1.00 94.94 82 VAL A C 1
ATOM 602 O O . VAL A 1 82 ? 2.612 0.190 -2.029 1.00 94.94 82 VAL A O 1
ATOM 605 N N . GLY A 1 83 ? 0.757 0.235 -3.314 1.00 92.44 83 GLY A N 1
ATOM 606 C CA . GLY A 1 83 ? 0.773 -1.162 -3.714 1.00 92.44 83 GLY A CA 1
ATOM 607 C C . GLY A 1 83 ? 1.372 -1.354 -5.106 1.00 92.44 83 GLY A C 1
ATOM 608 O O . GLY A 1 83 ? 1.835 -0.421 -5.766 1.00 92.44 83 GLY A O 1
ATOM 609 N N . LEU A 1 84 ? 1.310 -2.593 -5.594 1.00 92.12 84 LEU A N 1
ATOM 610 C CA . LEU A 1 84 ? 1.736 -2.917 -6.958 1.00 92.12 84 LEU A CA 1
ATOM 611 C C . LEU A 1 84 ? 0.888 -2.196 -8.014 1.00 92.12 84 LEU A C 1
ATOM 613 O O . LEU A 1 84 ? 1.423 -1.754 -9.029 1.00 92.12 84 LEU A O 1
ATOM 617 N N . HIS A 1 85 ? -0.410 -2.036 -7.750 1.00 92.25 85 HIS A N 1
ATOM 618 C CA . HIS A 1 85 ? -1.374 -1.550 -8.737 1.00 92.25 85 HIS A CA 1
ATOM 619 C C . HIS A 1 85 ? -1.923 -0.155 -8.454 1.00 92.25 85 HIS A C 1
ATOM 621 O O . HIS A 1 85 ? -2.310 0.512 -9.400 1.00 92.25 85 HIS A O 1
ATOM 627 N N . ALA A 1 86 ? -1.942 0.310 -7.205 1.00 94.31 86 ALA A N 1
ATOM 628 C CA . ALA A 1 86 ? -2.585 1.573 -6.854 1.00 94.31 86 ALA A CA 1
ATOM 629 C C . ALA A 1 86 ? -1.898 2.270 -5.679 1.00 94.31 86 ALA A C 1
ATOM 631 O O . ALA A 1 86 ? -1.184 1.640 -4.892 1.00 94.31 86 ALA A O 1
ATOM 632 N N . VAL A 1 87 ? -2.174 3.566 -5.550 1.00 96.88 87 VAL A N 1
ATOM 633 C CA . VAL A 1 87 ? -1.866 4.361 -4.361 1.00 96.88 87 VAL A CA 1
ATOM 634 C C . VAL A 1 87 ? -3.152 4.579 -3.583 1.00 96.88 87 VAL A C 1
ATOM 636 O O . VAL A 1 87 ? -4.161 5.003 -4.146 1.00 96.88 87 VAL A O 1
ATOM 639 N N . THR A 1 88 ? -3.124 4.304 -2.286 1.00 96.44 88 THR A N 1
ATOM 640 C CA . THR A 1 88 ? -4.292 4.398 -1.408 1.00 96.44 88 THR A CA 1
ATOM 641 C C . THR A 1 88 ? -4.054 5.408 -0.306 1.00 96.44 88 THR A C 1
ATOM 643 O O . THR A 1 88 ? -2.968 5.452 0.275 1.00 96.44 88 THR A O 1
ATOM 646 N N . LEU A 1 89 ? -5.094 6.172 0.008 1.00 97.06 89 LEU A N 1
ATOM 647 C CA . LEU A 1 89 ? -5.109 7.133 1.098 1.00 97.06 89 LEU A CA 1
ATOM 648 C C . LEU A 1 89 ? -6.236 6.766 2.064 1.00 97.06 89 LEU A C 1
ATOM 650 O O . LEU A 1 89 ? -7.415 6.874 1.721 1.00 97.06 89 LEU A O 1
ATOM 654 N N . THR A 1 90 ? -5.877 6.322 3.265 1.00 95.25 90 THR A N 1
ATOM 655 C CA . THR A 1 90 ? -6.833 6.038 4.341 1.00 95.25 90 THR A CA 1
ATOM 656 C C . THR A 1 90 ? -6.930 7.240 5.271 1.00 95.25 90 THR A C 1
ATOM 658 O O . THR A 1 90 ? -5.915 7.722 5.764 1.00 95.25 90 THR A O 1
ATOM 661 N N . THR A 1 91 ? -8.147 7.698 5.557 1.00 94.06 91 THR A N 1
ATOM 662 C CA . THR A 1 91 ? -8.404 8.774 6.521 1.00 94.06 91 THR A CA 1
ATOM 663 C C . THR A 1 91 ? -8.817 8.186 7.861 1.00 94.06 91 THR A C 1
ATOM 665 O O . THR A 1 91 ? -9.846 7.509 7.966 1.00 94.06 91 THR A O 1
ATOM 668 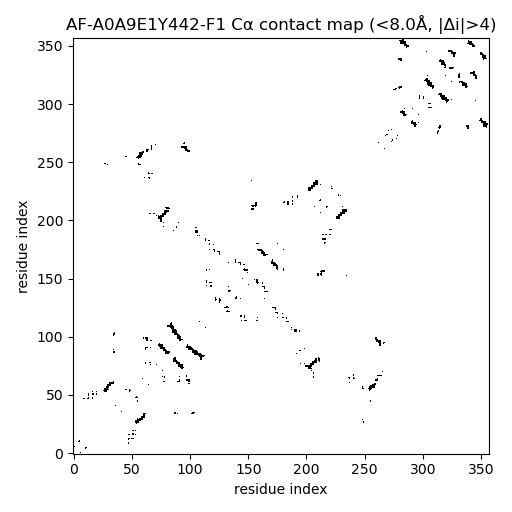N N . VAL A 1 92 ? -8.052 8.494 8.903 1.00 92.69 92 VAL A N 1
ATOM 669 C CA . VAL A 1 92 ? -8.300 8.086 10.285 1.00 92.69 92 VAL A CA 1
ATOM 670 C C . VAL A 1 92 ? -8.660 9.321 11.106 1.00 92.69 92 VAL A C 1
ATOM 672 O O . VAL A 1 92 ? -7.889 10.276 11.200 1.00 92.69 92 VAL A O 1
ATOM 675 N N . ARG A 1 93 ? -9.855 9.307 11.699 1.00 88.19 93 ARG A N 1
ATOM 676 C CA . ARG A 1 93 ? -10.286 10.329 12.654 1.00 88.19 93 ARG A CA 1
ATOM 677 C C . ARG A 1 93 ? -9.706 10.014 14.019 1.00 88.19 93 ARG A C 1
ATOM 679 O O . ARG A 1 93 ? -9.810 8.876 14.482 1.00 88.19 93 ARG A O 1
ATOM 686 N N . GLN A 1 94 ? -9.150 11.036 14.657 1.00 85.12 94 GLN A N 1
ATOM 687 C CA . GLN A 1 94 ? -8.671 10.948 16.026 1.00 85.12 94 GLN A CA 1
ATOM 688 C C . GLN A 1 94 ? -9.735 11.419 17.025 1.00 85.12 94 GLN A C 1
ATOM 690 O O . GLN A 1 94 ? -10.283 12.512 16.910 1.00 85.12 94 GLN A O 1
ATOM 695 N N . GLY A 1 95 ? -9.994 10.591 18.032 1.00 82.19 95 GLY A N 1
ATOM 696 C CA . GLY A 1 95 ? -10.787 10.896 19.223 1.00 82.19 95 GLY A CA 1
ATOM 697 C C . GLY A 1 95 ? -10.435 9.898 20.326 1.00 82.19 95 GLY A C 1
ATOM 698 O O . GLY A 1 95 ? -9.307 9.406 20.353 1.00 82.19 95 GLY A O 1
ATOM 699 N N . ALA A 1 96 ? -11.400 9.528 21.175 1.00 83.38 96 ALA A N 1
ATOM 700 C CA . ALA A 1 96 ? -11.217 8.437 22.151 1.00 83.38 96 ALA A CA 1
ATOM 701 C C . ALA A 1 96 ? -10.919 7.094 21.464 1.00 83.38 96 ALA A C 1
ATOM 703 O O . ALA A 1 96 ? -10.274 6.208 22.023 1.00 83.38 96 ALA A O 1
ATOM 704 N N . GLN A 1 97 ? -11.379 6.969 20.222 1.00 87.50 97 GLN A N 1
ATOM 705 C CA . GLN A 1 97 ? -11.045 5.896 19.307 1.00 87.50 97 GLN A CA 1
ATOM 706 C C . GLN A 1 97 ? -10.358 6.499 18.081 1.00 87.50 97 GLN A C 1
ATOM 708 O O . GLN A 1 97 ? -10.711 7.587 17.623 1.00 87.50 97 GLN A O 1
ATOM 713 N N . LEU A 1 98 ? -9.397 5.770 17.536 1.00 90.44 98 LEU A N 1
ATOM 714 C CA . LEU A 1 98 ? -8.878 5.965 16.195 1.00 90.44 98 LEU A CA 1
ATOM 715 C C . LEU A 1 98 ? -9.806 5.225 15.252 1.00 90.44 98 LEU A C 1
ATOM 717 O O . LEU A 1 98 ? -9.887 4.004 15.324 1.00 90.44 98 LEU A O 1
ATOM 721 N N . GLN A 1 99 ? -10.525 5.943 14.396 1.00 89.94 99 GLN A N 1
ATOM 722 C CA . GLN A 1 99 ? -11.537 5.347 13.529 1.00 89.94 99 GLN A CA 1
ATOM 723 C C . GLN A 1 99 ? -11.230 5.626 12.065 1.00 89.94 99 GLN A C 1
ATOM 725 O O . GLN A 1 99 ? -11.101 6.780 11.651 1.00 89.94 99 GLN A O 1
ATOM 730 N N . ARG A 1 100 ? -11.196 4.574 11.246 1.00 90.88 100 ARG A N 1
ATOM 731 C CA . ARG A 1 100 ? -11.203 4.721 9.794 1.00 90.88 100 ARG A CA 1
ATOM 732 C C . ARG A 1 100 ? -12.504 5.397 9.367 1.00 90.88 100 ARG A C 1
ATOM 734 O O . ARG A 1 100 ? -13.588 4.847 9.533 1.00 90.88 100 ARG A O 1
ATOM 741 N N . SER A 1 101 ? -12.378 6.573 8.769 1.00 89.44 101 SER A N 1
ATOM 742 C CA . SER A 1 101 ? -13.506 7.347 8.241 1.00 89.44 101 SER A CA 1
ATOM 743 C C . SER A 1 101 ? -13.645 7.266 6.723 1.00 89.44 101 SER A C 1
ATOM 745 O O . SER A 1 101 ? -14.714 7.553 6.195 1.00 89.44 101 SER A O 1
ATOM 747 N N . GLY A 1 102 ? -12.592 6.841 6.023 1.00 89.81 102 GLY A N 1
ATOM 748 C CA . GLY A 1 102 ? -12.610 6.630 4.581 1.00 89.81 102 GLY A CA 1
ATOM 749 C C . GLY A 1 102 ? -11.329 5.969 4.085 1.00 89.81 102 GLY A C 1
ATOM 750 O O . GLY A 1 102 ? -10.309 5.966 4.773 1.00 89.81 102 GLY A O 1
ATOM 751 N N . CYS A 1 103 ? -11.387 5.382 2.894 1.00 92.62 103 CYS A N 1
ATOM 752 C CA . CYS A 1 103 ? -10.208 5.036 2.105 1.00 92.62 103 CYS A CA 1
ATOM 753 C C . CYS A 1 103 ? -10.534 5.322 0.645 1.00 92.62 103 CYS A C 1
ATOM 755 O O . CYS A 1 103 ? -11.598 4.920 0.177 1.00 92.62 103 CYS A O 1
ATOM 757 N N . ILE A 1 104 ? -9.640 6.020 -0.045 1.00 94.31 104 ILE A N 1
ATOM 758 C CA . ILE A 1 104 ? -9.768 6.300 -1.473 1.00 94.31 104 ILE A CA 1
ATOM 759 C C . ILE A 1 104 ? -8.545 5.778 -2.217 1.00 94.31 104 ILE A C 1
ATOM 761 O O . ILE A 1 104 ? -7.441 5.702 -1.667 1.00 94.31 104 ILE A O 1
ATOM 765 N N . MET A 1 105 ? -8.734 5.460 -3.493 1.00 95.44 105 MET A N 1
ATOM 766 C CA . MET A 1 105 ? -7.623 5.319 -4.425 1.00 95.44 105 MET A CA 1
ATOM 767 C C . MET A 1 105 ? -7.154 6.723 -4.804 1.00 95.44 105 MET A C 1
ATOM 769 O O . MET A 1 105 ? -7.851 7.446 -5.509 1.00 95.44 105 MET A O 1
ATOM 773 N N . ALA A 1 106 ? -5.988 7.121 -4.299 1.00 96.25 106 ALA A N 1
ATOM 774 C CA . ALA A 1 106 ? -5.361 8.390 -4.654 1.00 96.25 106 ALA A CA 1
ATOM 775 C C . ALA A 1 106 ? -4.833 8.367 -6.096 1.00 96.25 106 ALA A C 1
ATOM 777 O O . ALA A 1 106 ? -4.770 9.406 -6.740 1.00 96.25 106 ALA A O 1
ATOM 778 N N . HIS A 1 107 ? -4.473 7.180 -6.599 1.00 96.75 107 HIS A N 1
ATOM 779 C CA . HIS A 1 107 ? -4.103 6.963 -7.993 1.00 96.75 107 HIS A CA 1
ATOM 780 C C . HIS A 1 107 ? -4.307 5.490 -8.390 1.00 96.75 107 HIS A C 1
ATOM 782 O O . HIS A 1 107 ? -4.036 4.585 -7.595 1.00 96.75 107 HIS A O 1
ATOM 788 N N . ASN A 1 108 ? -4.732 5.242 -9.633 1.00 94.12 108 ASN A N 1
ATOM 789 C CA . ASN A 1 108 ? -5.017 3.894 -10.160 1.00 94.12 108 ASN A CA 1
ATOM 790 C C . ASN A 1 108 ? -3.783 3.161 -10.705 1.00 94.12 108 ASN A C 1
ATOM 792 O O . ASN A 1 108 ? -3.910 2.053 -11.219 1.00 94.12 108 ASN A O 1
ATOM 796 N N . ALA A 1 109 ? -2.608 3.781 -10.622 1.00 93.94 109 ALA A N 1
ATOM 797 C CA . ALA A 1 109 ? -1.334 3.149 -10.933 1.00 93.94 109 ALA A CA 1
ATOM 798 C C . ALA A 1 109 ? -0.436 3.135 -9.691 1.00 93.94 109 ALA A C 1
ATOM 800 O O . ALA A 1 109 ? -0.334 4.140 -8.987 1.00 93.94 109 ALA A O 1
ATOM 801 N N . GLY A 1 110 ? 0.209 1.997 -9.447 1.00 93.69 110 GLY A N 1
ATOM 802 C CA . GLY A 1 110 ? 1.167 1.779 -8.367 1.00 93.69 110 GLY A CA 1
ATOM 803 C C . GLY A 1 110 ? 2.560 1.485 -8.913 1.00 93.69 110 GLY A C 1
ATOM 804 O O . GLY A 1 110 ? 2.944 1.963 -9.982 1.00 93.69 110 GLY A O 1
ATOM 805 N N . TYR A 1 111 ? 3.320 0.667 -8.190 1.00 94.19 111 TYR A N 1
ATOM 806 C CA . TYR A 1 111 ? 4.701 0.361 -8.560 1.00 94.19 111 TYR A CA 1
ATOM 807 C C . TYR A 1 111 ? 4.882 -0.285 -9.923 1.00 94.19 111 TYR A C 1
ATOM 809 O O . TYR A 1 111 ? 5.858 0.049 -10.579 1.00 94.19 111 TYR A O 1
ATOM 817 N N . LEU A 1 112 ? 3.992 -1.175 -10.369 1.00 93.50 112 LEU A N 1
ATOM 818 C CA . LEU A 1 112 ? 4.202 -1.853 -11.652 1.00 93.50 112 LEU A CA 1
ATOM 819 C C . LEU A 1 112 ? 4.246 -0.851 -12.806 1.00 93.50 112 LEU A C 1
ATOM 821 O O . LEU A 1 112 ? 5.193 -0.865 -13.578 1.00 93.50 112 LEU A O 1
ATOM 825 N N . ASN A 1 113 ? 3.316 0.107 -12.837 1.00 95.12 113 ASN A N 1
ATOM 826 C CA . ASN A 1 113 ? 3.320 1.141 -13.870 1.00 95.12 113 ASN A CA 1
ATOM 827 C C . ASN A 1 113 ? 4.581 2.015 -13.819 1.00 95.12 113 ASN A C 1
ATOM 829 O O . ASN A 1 113 ? 5.143 2.357 -14.857 1.00 95.12 113 ASN A O 1
ATOM 833 N N . LEU A 1 114 ? 5.033 2.366 -12.613 1.00 95.38 114 LEU A N 1
ATOM 834 C CA . LEU A 1 114 ? 6.248 3.153 -12.430 1.00 95.38 114 LEU A CA 1
ATOM 835 C C . LEU A 1 114 ? 7.488 2.378 -12.900 1.00 95.38 114 LEU A C 1
ATOM 837 O O . LEU A 1 114 ? 8.305 2.918 -13.640 1.00 95.38 114 LEU A O 1
ATOM 841 N N . ILE A 1 115 ? 7.602 1.105 -12.521 1.00 95.62 115 ILE A N 1
ATOM 842 C CA . ILE A 1 115 ? 8.691 0.220 -12.941 1.00 95.62 115 ILE A CA 1
ATOM 843 C C . ILE A 1 115 ? 8.680 0.027 -14.456 1.00 95.62 115 ILE A C 1
ATOM 845 O O . ILE A 1 115 ? 9.740 0.135 -15.062 1.00 95.62 115 ILE A O 1
ATOM 849 N N . ASP A 1 116 ? 7.517 -0.169 -15.077 1.00 96.19 116 ASP A N 1
ATOM 850 C CA . ASP A 1 116 ? 7.402 -0.302 -16.531 1.00 96.19 116 ASP A CA 1
ATOM 851 C C . ASP A 1 116 ? 7.914 0.958 -17.244 1.00 96.19 116 ASP A C 1
ATOM 853 O O . ASP A 1 116 ? 8.681 0.873 -18.206 1.00 96.19 116 ASP A O 1
ATOM 857 N N . ARG A 1 117 ? 7.549 2.156 -16.766 1.00 97.06 117 ARG A N 1
ATOM 858 C CA . ARG A 1 117 ? 8.053 3.423 -17.329 1.00 97.06 117 ARG A CA 1
ATOM 859 C C . ARG A 1 117 ? 9.571 3.544 -17.169 1.00 97.06 117 ARG A C 1
ATOM 861 O O . ARG A 1 117 ? 10.261 3.862 -18.136 1.00 97.06 117 ARG A O 1
ATOM 868 N N . LEU A 1 118 ? 10.099 3.231 -15.986 1.00 97.56 118 LEU A N 1
ATOM 869 C CA . LEU A 1 118 ? 11.540 3.253 -15.717 1.00 97.56 118 LEU A CA 1
ATOM 870 C C . LEU A 1 118 ? 12.305 2.226 -16.566 1.00 97.56 118 LEU A C 1
ATOM 872 O O . LEU A 1 118 ? 13.374 2.540 -17.089 1.00 97.56 118 LEU A O 1
ATOM 876 N N . ALA A 1 119 ? 11.751 1.027 -16.754 1.00 97.75 119 ALA A N 1
ATOM 877 C CA . ALA A 1 119 ? 12.322 -0.014 -17.600 1.00 97.75 119 ALA A CA 1
ATOM 878 C C . ALA A 1 119 ? 12.402 0.444 -19.057 1.00 97.75 119 ALA A C 1
ATOM 880 O O . ALA A 1 119 ? 13.447 0.299 -19.688 1.00 97.75 119 ALA A O 1
ATOM 881 N N . ASN A 1 120 ? 11.351 1.093 -19.563 1.00 98.00 120 ASN A N 1
ATOM 882 C CA . ASN A 1 120 ? 11.347 1.672 -20.905 1.00 98.00 120 ASN A CA 1
ATOM 883 C C . ASN A 1 120 ? 12.374 2.806 -21.064 1.00 98.00 120 ASN A C 1
ATOM 885 O O . ASN A 1 120 ? 13.031 2.895 -22.106 1.00 98.00 120 ASN A O 1
ATOM 889 N N . TYR A 1 121 ? 12.568 3.652 -20.046 1.00 98.06 121 TYR A N 1
ATOM 890 C CA . TYR A 1 121 ? 13.622 4.673 -20.068 1.00 98.06 121 TYR A CA 1
ATOM 891 C C . TYR A 1 121 ? 15.023 4.055 -20.067 1.00 98.06 121 TYR A C 1
ATOM 893 O O . TYR A 1 121 ? 15.865 4.449 -20.880 1.00 98.06 121 TYR A O 1
ATOM 901 N N . ALA A 1 122 ? 15.255 3.040 -19.233 1.00 97.88 122 ALA A N 1
ATOM 902 C CA . ALA A 1 122 ? 16.527 2.327 -19.167 1.00 97.88 122 ALA A CA 1
ATOM 903 C C . ALA A 1 122 ? 16.835 1.609 -20.491 1.00 97.88 122 ALA A C 1
ATOM 905 O O . ALA A 1 122 ? 17.934 1.753 -21.029 1.00 97.88 122 ALA A O 1
ATOM 906 N N . ALA A 1 123 ? 15.848 0.914 -21.061 1.00 98.00 123 ALA A N 1
ATOM 907 C CA . ALA A 1 123 ? 15.953 0.259 -22.359 1.00 98.00 123 ALA A CA 1
ATOM 908 C C . ALA A 1 123 ? 16.264 1.267 -23.469 1.00 98.00 123 ALA A C 1
ATOM 910 O O . ALA A 1 123 ? 17.233 1.105 -24.206 1.00 98.00 123 ALA A O 1
ATOM 911 N N . SER A 1 124 ? 15.523 2.376 -23.527 1.00 97.88 124 SER A N 1
ATOM 912 C CA . SER A 1 124 ? 15.762 3.439 -24.508 1.00 97.88 124 SER A CA 1
ATOM 913 C C . SER A 1 124 ? 17.173 4.028 -24.397 1.00 97.88 124 SER A C 1
ATOM 915 O O . SER A 1 124 ? 17.808 4.324 -25.411 1.00 97.88 124 SER A O 1
ATOM 917 N N . ALA A 1 125 ? 17.687 4.205 -23.178 1.00 97.25 125 ALA A N 1
ATOM 918 C CA . ALA A 1 125 ? 19.043 4.693 -22.950 1.00 97.25 125 ALA A CA 1
ATOM 919 C C . ALA A 1 125 ? 20.113 3.674 -23.384 1.00 97.25 125 ALA A C 1
ATOM 921 O O . ALA A 1 125 ? 21.088 4.059 -24.036 1.00 97.25 125 ALA A O 1
ATOM 922 N N . LEU A 1 126 ? 19.916 2.386 -23.092 1.00 97.69 126 LEU A N 1
ATOM 923 C CA . LEU A 1 126 ? 20.813 1.309 -23.518 1.00 97.69 126 LEU A CA 1
ATOM 924 C C . LEU A 1 126 ? 20.820 1.131 -25.038 1.00 97.69 126 LEU A C 1
ATOM 926 O O . LEU A 1 126 ? 21.893 1.093 -25.638 1.00 97.69 126 LEU A O 1
ATOM 930 N N . VAL A 1 127 ? 19.658 1.159 -25.692 1.00 98.00 127 VAL A N 1
ATOM 931 C CA . VAL A 1 127 ? 19.559 1.080 -27.157 1.00 98.00 127 VAL A CA 1
ATOM 932 C C . VAL A 1 127 ? 20.320 2.230 -27.821 1.00 98.00 127 VAL A C 1
ATOM 934 O O . VAL A 1 127 ? 21.073 2.002 -28.768 1.00 98.00 127 VAL A O 1
ATOM 937 N N . ARG A 1 128 ? 20.206 3.462 -27.304 1.00 97.12 128 ARG A N 1
ATOM 938 C CA . ARG A 1 128 ? 20.972 4.608 -27.827 1.00 97.12 128 ARG A CA 1
ATOM 939 C C . ARG A 1 128 ? 22.484 4.452 -27.643 1.00 97.12 128 ARG A C 1
ATOM 941 O O . ARG A 1 128 ? 23.238 4.864 -28.520 1.00 97.12 128 ARG A O 1
ATOM 948 N N . LYS A 1 129 ? 22.927 3.884 -26.516 1.00 95.62 129 LYS A N 1
ATOM 949 C CA . LYS A 1 129 ? 24.349 3.770 -26.146 1.00 95.62 129 LYS A CA 1
ATOM 950 C C . LYS A 1 129 ? 25.050 2.575 -26.799 1.00 95.62 129 LYS A C 1
ATOM 952 O O . LYS A 1 129 ? 26.200 2.702 -27.204 1.00 95.62 129 LYS A O 1
ATOM 957 N N . SER A 1 130 ? 24.387 1.424 -26.882 1.00 94.06 130 SER A N 1
ATOM 958 C CA . SER A 1 130 ? 24.999 0.146 -27.271 1.00 94.06 130 SER A CA 1
ATOM 959 C C . SER A 1 130 ? 24.163 -0.692 -28.241 1.00 94.06 130 SER A C 1
ATOM 961 O O . SER A 1 130 ? 24.583 -1.795 -28.581 1.00 94.06 130 SER A O 1
ATOM 963 N N . ARG A 1 131 ? 22.999 -0.197 -28.699 1.00 95.19 131 ARG A N 1
ATOM 964 C CA . ARG A 1 131 ? 22.012 -0.935 -29.524 1.00 95.19 131 ARG A CA 1
ATOM 965 C C . ARG A 1 131 ? 21.458 -2.204 -28.868 1.00 95.19 131 ARG A C 1
ATOM 967 O O . ARG A 1 131 ? 20.785 -2.986 -29.530 1.00 95.19 131 ARG A O 1
ATOM 974 N N . PHE A 1 132 ? 21.728 -2.390 -27.582 1.00 96.38 132 PHE A N 1
ATOM 975 C CA . PHE A 1 132 ? 21.216 -3.498 -26.796 1.00 96.38 132 PHE A CA 1
ATOM 976 C C . PHE A 1 132 ? 19.873 -3.104 -26.181 1.00 96.38 132 PHE A C 1
ATOM 978 O O . PHE A 1 132 ? 19.795 -2.106 -25.464 1.00 96.38 132 PHE A O 1
ATOM 985 N N . ASP A 1 133 ? 18.834 -3.883 -26.472 1.00 97.56 133 ASP A N 1
ATOM 986 C CA . ASP A 1 133 ? 17.517 -3.738 -25.858 1.00 97.56 133 ASP A CA 1
ATOM 987 C C . ASP A 1 133 ? 17.346 -4.805 -24.762 1.00 97.56 133 ASP A C 1
ATOM 989 O O . ASP A 1 133 ? 17.198 -5.990 -25.079 1.00 97.56 133 ASP A O 1
ATOM 993 N N . PRO A 1 134 ? 17.367 -4.423 -23.472 1.00 96.62 134 PRO A N 1
ATOM 994 C CA . PRO A 1 134 ? 17.267 -5.377 -22.374 1.00 96.62 134 PRO A CA 1
ATOM 995 C C . PRO A 1 134 ? 15.903 -6.071 -22.286 1.00 96.62 134 PRO A C 1
ATOM 997 O O . PRO A 1 134 ? 15.809 -7.076 -21.584 1.00 96.62 134 PRO A O 1
ATOM 1000 N N . LEU A 1 135 ? 14.868 -5.567 -22.970 1.00 97.12 135 LEU A N 1
ATOM 1001 C CA . LEU A 1 135 ? 13.506 -6.113 -22.935 1.00 97.12 135 LEU A CA 1
ATOM 1002 C C . LEU A 1 135 ? 13.270 -7.219 -23.980 1.00 97.12 135 LEU A C 1
ATOM 1004 O O . LEU A 1 135 ? 12.228 -7.863 -23.968 1.00 97.12 135 LEU A O 1
ATOM 1008 N N . GLN A 1 136 ? 14.231 -7.475 -24.875 1.00 96.31 136 GLN A N 1
ATOM 1009 C CA . GLN A 1 136 ? 14.142 -8.558 -25.871 1.00 96.31 136 GLN A CA 1
ATOM 1010 C C . GLN A 1 136 ? 14.466 -9.942 -25.287 1.00 96.31 136 GLN A C 1
ATOM 1012 O O . GLN A 1 136 ? 14.105 -10.965 -25.871 1.00 96.31 136 GLN A O 1
ATOM 1017 N N . HIS A 1 137 ? 15.154 -9.996 -24.142 1.00 94.62 137 HIS A N 1
ATOM 1018 C CA . HIS A 1 137 ? 15.563 -11.247 -23.508 1.00 94.62 137 HIS A CA 1
ATOM 1019 C C . HIS A 1 137 ? 15.055 -11.325 -22.071 1.00 94.62 137 HIS A C 1
ATOM 1021 O O . HIS A 1 137 ? 15.371 -10.479 -21.238 1.00 94.62 137 HIS A O 1
ATOM 1027 N N . ALA A 1 138 ? 14.361 -12.419 -21.752 1.00 94.88 138 ALA A N 1
ATOM 1028 C CA . ALA A 1 138 ? 13.774 -12.632 -20.430 1.00 94.88 138 ALA A CA 1
ATOM 1029 C C . ALA A 1 138 ? 14.802 -12.538 -19.283 1.00 94.88 138 ALA A C 1
ATOM 1031 O O . ALA A 1 138 ? 14.488 -12.044 -18.203 1.00 94.88 138 ALA A O 1
ATOM 1032 N N . SER A 1 139 ? 16.046 -12.981 -19.506 1.00 96.12 139 SER A N 1
ATOM 1033 C CA . SER A 1 139 ? 17.093 -12.937 -18.477 1.00 96.12 139 SER A CA 1
ATOM 1034 C C . SER A 1 139 ? 17.549 -11.516 -18.146 1.00 96.12 139 SER A C 1
ATOM 1036 O O . SER A 1 139 ? 17.852 -11.228 -16.989 1.00 96.12 139 SER A O 1
ATOM 1038 N N . THR A 1 140 ? 17.619 -10.620 -19.131 1.00 96.94 140 THR A N 1
ATOM 1039 C CA . THR A 1 140 ? 18.049 -9.228 -18.929 1.00 96.94 140 THR A CA 1
ATOM 1040 C C . THR A 1 140 ? 16.892 -8.351 -18.492 1.00 96.94 140 THR A C 1
ATOM 1042 O O . THR A 1 140 ? 17.089 -7.467 -17.662 1.00 96.94 140 THR A O 1
ATOM 1045 N N . GLU A 1 141 ? 15.682 -8.657 -18.956 1.00 97.38 141 GLU A N 1
ATOM 1046 C CA . GLU A 1 141 ? 14.448 -8.067 -18.452 1.00 97.38 141 GLU A CA 1
ATOM 1047 C C . GLU A 1 141 ? 14.313 -8.341 -16.948 1.00 97.38 141 GLU A C 1
ATOM 1049 O O . GLU A 1 141 ? 14.201 -7.410 -16.155 1.00 97.38 141 GLU A O 1
ATOM 1054 N N . GLN A 1 142 ? 14.457 -9.595 -16.509 1.00 96.00 142 GLN A N 1
ATOM 1055 C CA . GLN A 1 142 ? 14.400 -9.935 -15.085 1.00 96.00 142 GLN A CA 1
ATOM 1056 C C . GLN A 1 142 ? 15.476 -9.207 -14.258 1.00 96.00 142 GLN A C 1
ATOM 1058 O O . GLN A 1 142 ? 15.172 -8.687 -13.182 1.00 96.00 142 GLN A O 1
ATOM 1063 N N . GLN A 1 143 ? 16.718 -9.129 -14.759 1.00 96.94 143 GLN A N 1
ATOM 1064 C CA . GLN A 1 143 ? 17.802 -8.378 -14.106 1.00 96.94 143 GLN A CA 1
ATOM 1065 C C . GLN A 1 143 ? 17.461 -6.889 -13.956 1.00 96.94 143 GLN A C 1
ATOM 1067 O O . GLN A 1 143 ? 17.715 -6.305 -12.898 1.00 96.94 143 GLN A O 1
ATOM 1072 N N . LEU A 1 144 ? 16.878 -6.287 -14.997 1.00 97.06 144 LEU A N 1
ATOM 1073 C CA . LEU A 1 144 ? 16.456 -4.891 -15.008 1.00 97.06 144 LEU A CA 1
ATOM 1074 C C . LEU A 1 144 ? 15.339 -4.652 -13.989 1.00 97.06 144 LEU A C 1
ATOM 1076 O O . LEU A 1 144 ? 15.482 -3.803 -13.112 1.00 97.06 144 LEU A O 1
ATOM 1080 N N . PHE A 1 145 ? 14.260 -5.435 -14.041 1.00 95.50 145 PHE A N 1
ATOM 1081 C CA . PHE A 1 145 ? 13.125 -5.295 -13.126 1.00 95.50 145 PHE A CA 1
ATOM 1082 C C . PHE A 1 145 ? 13.531 -5.491 -11.658 1.00 95.50 145 PHE A C 1
ATOM 1084 O O . PHE A 1 145 ? 13.103 -4.724 -10.794 1.00 95.50 145 PHE A O 1
ATOM 1091 N N . GLN A 1 146 ? 14.404 -6.459 -11.357 1.00 93.69 146 GLN A N 1
ATOM 1092 C CA . GLN A 1 146 ? 14.905 -6.683 -9.997 1.00 93.69 146 GLN A CA 1
ATOM 1093 C C . GLN A 1 146 ? 15.680 -5.469 -9.458 1.00 93.69 146 GLN A C 1
ATOM 1095 O O . GLN A 1 146 ? 15.510 -5.091 -8.294 1.00 93.69 146 GLN A O 1
ATOM 1100 N N . GLN A 1 147 ? 16.504 -4.842 -10.302 1.00 95.31 147 GLN A N 1
ATOM 1101 C CA . GLN A 1 147 ? 17.291 -3.658 -9.943 1.00 95.31 147 GLN A CA 1
ATOM 1102 C C . GLN A 1 147 ? 16.477 -2.366 -9.919 1.00 95.31 147 GLN A C 1
ATOM 1104 O O . GLN A 1 147 ? 16.826 -1.464 -9.169 1.00 95.31 147 GLN A O 1
ATOM 1109 N N . LEU A 1 148 ? 15.385 -2.264 -10.676 1.00 94.81 148 LEU A N 1
ATOM 1110 C CA . LEU A 1 148 ? 14.459 -1.136 -10.572 1.00 94.81 148 LEU A CA 1
ATOM 1111 C C . LEU A 1 148 ? 13.603 -1.231 -9.303 1.00 94.81 148 LEU A C 1
ATOM 1113 O O . LEU A 1 148 ? 13.379 -0.226 -8.627 1.00 94.81 148 LEU A O 1
ATOM 1117 N N . LEU A 1 149 ? 13.159 -2.445 -8.955 1.00 89.38 149 LEU A N 1
ATOM 1118 C CA . LEU A 1 149 ? 12.328 -2.695 -7.780 1.00 89.38 149 LEU A CA 1
ATOM 1119 C C . LEU A 1 149 ? 13.102 -2.549 -6.467 1.00 89.38 149 LEU A C 1
ATOM 1121 O O . LEU A 1 149 ? 12.507 -2.140 -5.474 1.00 89.38 149 LEU A O 1
ATOM 1125 N N . GLN A 1 150 ? 14.395 -2.891 -6.432 1.00 85.62 150 GLN A N 1
ATOM 1126 C CA . GLN A 1 150 ? 15.283 -2.834 -5.253 1.00 85.62 150 GLN A CA 1
ATOM 1127 C C . GLN A 1 150 ? 14.607 -3.285 -3.941 1.00 85.62 150 GLN A C 1
ATOM 1129 O O . GLN A 1 150 ? 14.514 -2.509 -2.987 1.00 85.62 150 GLN A O 1
ATOM 1134 N N . PRO A 1 151 ? 14.104 -4.529 -3.852 1.00 80.56 151 PRO A N 1
ATOM 1135 C CA . PRO A 1 151 ? 13.331 -4.983 -2.690 1.00 80.56 151 PRO A CA 1
ATOM 1136 C C . PRO A 1 151 ? 14.109 -4.895 -1.364 1.00 80.56 151 PRO A C 1
ATOM 1138 O O . PRO A 1 151 ? 13.511 -4.710 -0.308 1.00 80.56 151 PRO A O 1
ATOM 1141 N N . ASN A 1 152 ? 15.441 -4.958 -1.426 1.00 83.62 152 ASN A N 1
ATOM 1142 C CA . ASN A 1 152 ? 16.328 -4.902 -0.262 1.00 83.62 152 ASN A CA 1
ATOM 1143 C C . ASN A 1 152 ? 16.689 -3.469 0.173 1.00 83.62 152 ASN A C 1
ATOM 1145 O O . ASN A 1 152 ? 17.379 -3.295 1.174 1.00 83.62 152 ASN A O 1
ATOM 1149 N N . GLN A 1 153 ? 16.255 -2.444 -0.566 1.00 85.31 153 GLN A N 1
ATOM 1150 C CA . GLN A 1 153 ? 16.521 -1.034 -0.264 1.00 85.31 153 GLN A CA 1
ATOM 1151 C C . GLN A 1 153 ? 15.193 -0.267 -0.147 1.00 85.31 153 GLN A C 1
ATOM 1153 O O . GLN A 1 153 ? 14.857 0.552 -1.002 1.00 85.31 153 GLN A O 1
ATOM 1158 N N . PRO A 1 154 ? 14.407 -0.516 0.918 1.00 78.44 154 PRO A N 1
ATOM 1159 C CA . PRO A 1 154 ? 13.025 -0.044 1.026 1.00 78.44 154 PRO A CA 1
ATOM 1160 C C . PRO A 1 154 ? 12.874 1.476 1.171 1.00 78.44 154 PRO A C 1
ATOM 1162 O O . PRO A 1 154 ? 11.748 1.957 1.132 1.00 78.44 154 PRO A O 1
ATOM 1165 N N . LEU A 1 155 ? 13.966 2.222 1.357 1.00 84.69 155 LEU A N 1
ATOM 1166 C CA . LEU A 1 155 ? 13.961 3.686 1.471 1.00 84.69 155 LEU A CA 1
ATOM 1167 C C . LEU A 1 155 ? 14.604 4.390 0.267 1.00 84.69 155 LEU A C 1
ATOM 1169 O O . LEU A 1 155 ? 14.534 5.612 0.179 1.00 84.69 155 LEU A O 1
ATOM 1173 N N . ALA A 1 156 ? 15.230 3.646 -0.651 1.00 85.62 156 ALA A N 1
ATOM 1174 C CA . ALA A 1 156 ? 15.760 4.219 -1.882 1.00 85.62 156 ALA A CA 1
ATOM 1175 C C . ALA A 1 156 ? 14.618 4.482 -2.872 1.00 85.62 156 ALA A C 1
ATOM 1177 O O . ALA A 1 156 ? 13.679 3.678 -2.984 1.00 85.62 156 ALA A O 1
ATOM 1178 N N . SER A 1 157 ? 14.711 5.601 -3.593 1.00 86.75 157 SER A N 1
ATOM 1179 C CA . SER A 1 157 ? 13.775 5.916 -4.671 1.00 86.75 157 SER A CA 1
ATOM 1180 C C . SER A 1 157 ? 13.849 4.839 -5.755 1.00 86.75 157 SER A C 1
ATOM 1182 O O . SER A 1 157 ? 14.922 4.304 -6.038 1.00 86.75 157 SER A O 1
ATOM 1184 N N . LEU A 1 158 ? 12.716 4.499 -6.367 1.00 89.19 158 LEU A N 1
ATOM 1185 C CA . LEU A 1 158 ? 12.685 3.466 -7.405 1.00 89.19 158 LEU A CA 1
ATOM 1186 C C . LEU A 1 158 ? 13.568 3.850 -8.597 1.00 89.19 158 LEU A C 1
ATOM 1188 O O . LEU A 1 158 ? 13.558 4.995 -9.047 1.00 89.19 158 LEU A O 1
ATOM 1192 N N . GLY A 1 159 ? 14.333 2.878 -9.100 1.00 88.25 159 GLY A N 1
ATOM 1193 C CA . GLY A 1 159 ? 15.272 3.078 -10.207 1.00 88.25 159 GLY A CA 1
ATOM 1194 C C . GLY A 1 159 ? 16.487 3.959 -9.891 1.00 88.25 159 GLY A C 1
ATOM 1195 O O . GLY A 1 159 ? 17.229 4.307 -10.808 1.00 88.25 159 GLY A O 1
ATOM 1196 N N . GLN A 1 160 ? 16.715 4.326 -8.625 1.00 90.06 160 GLN A N 1
ATOM 1197 C CA . GLN A 1 160 ? 17.872 5.126 -8.231 1.00 90.06 160 GLN A CA 1
ATOM 1198 C C . GLN A 1 160 ? 19.152 4.283 -8.193 1.00 90.06 160 GLN A C 1
ATOM 1200 O O . GLN A 1 160 ? 19.218 3.272 -7.503 1.00 90.06 160 GLN A O 1
ATOM 1205 N N . GLY A 1 161 ? 20.207 4.751 -8.857 1.00 91.81 161 GLY A N 1
ATOM 1206 C CA . GLY A 1 161 ? 21.526 4.113 -8.842 1.00 91.81 161 GLY A CA 1
ATOM 1207 C C . GLY A 1 161 ? 21.926 3.524 -10.192 1.00 91.81 161 GLY A C 1
ATOM 1208 O O . GLY A 1 161 ? 21.256 3.735 -11.203 1.00 91.81 161 GLY A O 1
ATOM 1209 N N . LEU A 1 162 ? 23.066 2.833 -10.206 1.00 95.38 162 LEU A N 1
ATOM 1210 C CA . LEU A 1 162 ? 23.572 2.155 -11.395 1.00 95.38 162 LEU A CA 1
ATOM 1211 C C . LEU A 1 162 ? 22.815 0.842 -11.604 1.00 95.38 162 LEU A C 1
ATOM 1213 O O . LEU A 1 162 ? 22.728 0.029 -10.686 1.00 95.38 162 LEU A O 1
ATOM 1217 N N . ILE A 1 163 ? 22.306 0.640 -12.815 1.00 96.50 163 ILE A N 1
ATOM 1218 C CA . ILE A 1 163 ? 21.713 -0.615 -13.266 1.00 96.50 163 ILE A CA 1
ATOM 1219 C C . ILE A 1 163 ? 22.736 -1.308 -14.160 1.00 96.50 163 ILE A C 1
ATOM 1221 O O . ILE A 1 163 ? 23.111 -0.767 -15.204 1.00 96.50 163 ILE A O 1
ATOM 1225 N N . SER A 1 164 ? 23.151 -2.506 -13.759 1.00 97.12 164 SER A N 1
ATOM 1226 C CA . SER A 1 164 ? 24.150 -3.311 -14.467 1.00 97.12 164 SER A CA 1
ATOM 1227 C C . SER A 1 164 ? 23.530 -4.616 -14.946 1.00 97.12 164 SER A C 1
ATOM 1229 O O . SER A 1 164 ? 23.064 -5.423 -14.143 1.00 97.12 164 SER A O 1
ATOM 1231 N N . LEU A 1 165 ? 23.498 -4.821 -16.259 1.00 97.62 165 LEU A N 1
ATOM 1232 C CA . LEU A 1 165 ? 22.911 -6.002 -16.892 1.00 97.62 165 LEU A CA 1
ATOM 1233 C C . LEU A 1 165 ? 24.004 -6.839 -17.548 1.00 97.62 165 LEU A C 1
ATOM 1235 O O . LEU A 1 165 ? 24.874 -6.299 -18.224 1.00 97.62 165 LEU A O 1
ATOM 1239 N N . HIS A 1 166 ? 23.929 -8.157 -17.405 1.00 97.38 166 HIS A N 1
ATOM 1240 C CA . HIS A 1 166 ? 24.853 -9.091 -18.039 1.00 97.38 166 HIS A CA 1
ATOM 1241 C C . HIS A 1 166 ? 24.134 -9.925 -19.100 1.00 97.38 166 HIS A C 1
ATOM 1243 O O . HIS A 1 166 ? 23.125 -10.580 -18.816 1.00 97.38 166 HIS A O 1
ATOM 1249 N N . HIS A 1 167 ? 24.678 -9.923 -20.316 1.00 96.44 167 HIS A N 1
ATOM 1250 C CA . HIS A 1 167 ? 24.184 -10.713 -21.439 1.00 96.44 167 HIS A CA 1
ATOM 1251 C C . HIS A 1 167 ? 25.357 -11.190 -22.298 1.00 96.44 167 HIS A C 1
ATOM 1253 O O . HIS A 1 167 ? 26.204 -10.386 -22.674 1.00 96.44 167 HIS A O 1
ATOM 1259 N N . GLU A 1 168 ? 25.431 -12.498 -22.563 1.00 93.94 168 GLU A N 1
ATOM 1260 C CA . GLU A 1 168 ? 26.465 -13.118 -23.416 1.00 93.94 168 GLU A CA 1
ATOM 1261 C C . GLU A 1 168 ? 27.915 -12.689 -23.092 1.00 93.94 168 GLU A C 1
ATOM 1263 O O . GLU A 1 168 ? 28.745 -12.481 -23.972 1.00 93.94 168 GLU A O 1
ATOM 1268 N N . GLY A 1 169 ? 28.241 -12.549 -21.801 1.00 94.25 169 GLY A N 1
ATOM 1269 C CA . GLY A 1 169 ? 29.582 -12.153 -21.346 1.00 94.25 169 GLY A CA 1
ATOM 1270 C C . GLY A 1 169 ? 29.886 -10.653 -21.449 1.00 94.25 169 GLY A C 1
ATOM 1271 O O . GLY A 1 169 ? 30.980 -10.234 -21.077 1.00 94.25 169 GLY A O 1
ATOM 1272 N N . VAL A 1 170 ? 28.928 -9.838 -21.893 1.00 96.19 170 VAL A N 1
ATOM 1273 C CA . VAL A 1 170 ? 29.018 -8.374 -21.940 1.00 96.19 170 VAL A CA 1
ATOM 1274 C C . VAL A 1 170 ? 28.218 -7.765 -20.789 1.00 96.19 170 VAL A C 1
ATOM 1276 O O . VAL A 1 170 ? 27.133 -8.242 -20.449 1.00 96.19 170 VAL A O 1
ATOM 1279 N N . GLN A 1 171 ? 28.758 -6.704 -20.186 1.00 97.31 171 GLN A N 1
ATOM 1280 C CA . GLN A 1 171 ? 28.072 -5.898 -19.179 1.00 97.31 171 GLN A CA 1
ATOM 1281 C C . GLN A 1 171 ? 27.542 -4.600 -19.802 1.00 97.31 171 GLN A C 1
ATOM 1283 O O . GLN A 1 171 ? 28.268 -3.880 -20.490 1.00 97.31 171 GLN A O 1
ATOM 1288 N N . TYR A 1 172 ? 26.277 -4.295 -19.528 1.00 97.81 172 TYR A N 1
ATOM 1289 C CA . TYR A 1 172 ? 25.575 -3.101 -19.971 1.00 97.81 172 TYR A CA 1
ATOM 1290 C C . TYR A 1 172 ? 25.152 -2.275 -18.765 1.00 97.81 172 TYR A C 1
ATOM 1292 O O . TYR A 1 172 ? 24.301 -2.692 -17.983 1.00 97.81 172 TYR A O 1
ATOM 1300 N N . ASP A 1 173 ? 25.724 -1.080 -18.662 1.00 97.25 173 ASP A N 1
ATOM 1301 C CA . ASP A 1 173 ? 25.474 -0.171 -17.552 1.00 97.25 173 ASP A CA 1
ATOM 1302 C C . ASP A 1 173 ? 24.655 1.044 -17.990 1.00 97.25 173 ASP A C 1
ATOM 1304 O O . ASP A 1 173 ? 25.010 1.747 -18.956 1.00 97.25 173 ASP A O 1
ATOM 1308 N N . VAL A 1 174 ? 23.599 1.320 -17.228 1.00 97.31 174 VAL A N 1
ATOM 1309 C CA . VAL A 1 174 ? 22.732 2.488 -17.377 1.00 97.31 174 VAL A CA 1
ATOM 1310 C C . VAL A 1 174 ? 22.393 3.079 -16.015 1.00 97.31 174 VAL A C 1
ATOM 1312 O O . VAL A 1 174 ? 22.162 2.370 -15.043 1.00 97.31 174 VAL A O 1
ATOM 1315 N N . GLN A 1 175 ? 22.356 4.404 -15.946 1.00 96.88 175 GLN A N 1
ATOM 1316 C CA . GLN A 1 175 ? 21.853 5.138 -14.796 1.00 96.88 175 GLN A CA 1
ATOM 1317 C C . GLN A 1 175 ? 20.754 6.068 -15.290 1.00 96.88 175 GLN A C 1
ATOM 1319 O O . GLN A 1 175 ? 20.947 6.786 -16.274 1.00 96.88 175 GLN A O 1
ATOM 1324 N N . LEU A 1 176 ? 19.606 6.040 -14.618 1.00 96.56 176 LEU A N 1
ATOM 1325 C CA . LEU A 1 176 ? 18.504 6.937 -14.933 1.00 96.56 176 LEU A CA 1
ATOM 1326 C C . LEU A 1 176 ? 18.756 8.301 -14.272 1.00 96.56 176 LEU A C 1
ATOM 1328 O O . LEU A 1 176 ? 18.986 8.350 -13.058 1.00 96.56 176 LEU A O 1
ATOM 1332 N N . PRO A 1 177 ? 18.745 9.410 -15.033 1.00 95.44 177 PRO A N 1
ATOM 1333 C CA . PRO A 1 177 ? 18.822 10.743 -14.454 1.00 95.44 177 PRO A CA 1
ATOM 1334 C C . PRO A 1 177 ? 17.564 11.040 -13.631 1.00 95.44 177 PRO A C 1
ATOM 1336 O O . PRO A 1 177 ? 16.489 10.496 -13.886 1.00 95.44 177 PRO A O 1
ATOM 1339 N N . GLU A 1 178 ? 17.671 11.961 -12.671 1.00 94.12 178 GLU A N 1
ATOM 1340 C CA . GLU A 1 178 ? 16.538 12.354 -11.820 1.00 94.12 178 GLU A CA 1
ATOM 1341 C C . GLU A 1 178 ? 15.324 12.833 -12.635 1.00 94.12 178 GLU A C 1
ATOM 1343 O O . GLU A 1 178 ? 14.182 12.598 -12.244 1.00 94.12 178 GLU A O 1
ATOM 1348 N N . THR A 1 179 ? 15.559 13.443 -13.799 1.00 95.69 179 THR A N 1
ATOM 1349 C CA . THR A 1 179 ? 14.503 13.848 -14.733 1.00 95.69 179 THR A CA 1
ATOM 1350 C C . THR A 1 179 ? 13.654 12.670 -15.200 1.00 95.69 179 THR A C 1
ATOM 1352 O O . THR A 1 179 ? 12.435 12.796 -15.231 1.00 95.69 179 THR A O 1
ATOM 1355 N N . ASP A 1 180 ? 14.268 11.522 -15.498 1.00 96.44 180 ASP A N 1
ATOM 1356 C CA . ASP A 1 180 ? 13.559 10.318 -15.946 1.00 96.44 180 ASP A CA 1
ATOM 1357 C C . ASP A 1 180 ? 12.807 9.676 -14.775 1.00 96.44 180 ASP A C 1
ATOM 1359 O O . ASP A 1 180 ? 11.665 9.243 -14.931 1.00 96.44 180 ASP A O 1
ATOM 1363 N N . LEU A 1 181 ? 13.406 9.687 -13.575 1.00 95.56 181 LEU A N 1
ATOM 1364 C CA . LEU A 1 181 ? 12.749 9.205 -12.356 1.00 95.56 181 LEU A CA 1
ATOM 1365 C C . LEU A 1 181 ? 11.483 10.018 -12.048 1.00 95.56 181 LEU A C 1
ATOM 1367 O O . LEU A 1 181 ? 10.416 9.447 -11.824 1.00 95.56 181 LEU A O 1
ATOM 1371 N N . ARG A 1 182 ? 11.582 11.355 -12.075 1.00 95.00 182 ARG A N 1
ATOM 1372 C CA . ARG A 1 182 ? 10.436 12.253 -11.866 1.00 95.00 182 ARG A CA 1
ATOM 1373 C C . ARG A 1 182 ? 9.410 12.130 -12.992 1.00 95.00 182 ARG A C 1
ATOM 1375 O O . ARG A 1 182 ? 8.217 12.101 -12.707 1.00 95.00 182 ARG A O 1
ATOM 1382 N N . ALA A 1 183 ? 9.850 12.009 -14.247 1.00 96.19 183 ALA A N 1
ATOM 1383 C CA . ALA A 1 183 ? 8.960 11.822 -15.393 1.00 96.19 183 ALA A CA 1
ATOM 1384 C C . ALA A 1 183 ? 8.130 10.536 -15.272 1.00 96.19 183 ALA A C 1
ATOM 1386 O O . ALA A 1 183 ? 6.939 10.534 -15.583 1.00 96.19 183 ALA A O 1
ATOM 1387 N N . ALA A 1 184 ? 8.722 9.461 -14.747 1.00 96.19 184 ALA A N 1
ATOM 1388 C CA . ALA A 1 184 ? 8.021 8.201 -14.536 1.00 96.19 184 ALA A CA 1
ATOM 1389 C C . ALA A 1 184 ? 6.883 8.316 -13.496 1.00 96.19 184 ALA A C 1
ATOM 1391 O O . ALA A 1 184 ? 5.914 7.563 -13.569 1.00 96.19 184 ALA A O 1
ATOM 1392 N N . ALA A 1 185 ? 6.969 9.276 -12.566 1.00 95.25 185 ALA A N 1
ATOM 1393 C CA . ALA A 1 185 ? 5.974 9.539 -11.522 1.00 95.25 185 ALA A CA 1
ATOM 1394 C C . ALA A 1 185 ? 5.124 10.809 -11.766 1.00 95.25 185 ALA A C 1
ATOM 1396 O O . ALA A 1 185 ? 4.386 11.231 -10.872 1.00 95.25 185 ALA A O 1
ATOM 1397 N N . ALA A 1 186 ? 5.216 11.416 -12.957 1.00 91.75 186 ALA A N 1
ATOM 1398 C CA . ALA A 1 186 ? 4.706 12.763 -13.235 1.00 91.75 186 ALA A CA 1
ATOM 1399 C C . ALA A 1 186 ? 3.181 12.920 -13.120 1.00 91.75 186 ALA A C 1
ATOM 1401 O O . ALA A 1 186 ? 2.717 14.011 -12.810 1.00 91.75 186 ALA A O 1
ATOM 1402 N N . GLU A 1 187 ? 2.409 11.858 -13.354 1.00 93.81 187 GLU A N 1
ATOM 1403 C CA . GLU A 1 187 ? 0.946 11.857 -13.171 1.00 93.81 187 GLU A CA 1
ATOM 1404 C C . GLU A 1 187 ? 0.572 11.466 -11.733 1.00 93.81 187 GLU A C 1
ATOM 1406 O O . GLU A 1 187 ? -0.250 12.110 -11.084 1.00 93.81 187 GLU A O 1
ATOM 1411 N N . LEU A 1 188 ? 1.260 10.453 -11.198 1.00 96.31 188 LEU A N 1
ATOM 1412 C CA . LEU A 1 188 ? 0.961 9.849 -9.904 1.00 96.31 188 LEU A CA 1
ATOM 1413 C C . LEU A 1 188 ? 1.156 10.831 -8.742 1.00 96.31 188 LEU A C 1
ATOM 1415 O O . LEU A 1 188 ? 0.293 10.929 -7.872 1.00 96.31 188 LEU A O 1
ATOM 1419 N N . VAL A 1 189 ? 2.285 11.547 -8.689 1.00 96.69 189 VAL A N 1
ATOM 1420 C CA . VAL A 1 189 ? 2.597 12.422 -7.544 1.00 96.69 189 VAL A CA 1
ATOM 1421 C C . VAL A 1 189 ? 1.619 13.599 -7.426 1.00 96.69 189 VAL A C 1
ATOM 1423 O O . VAL A 1 189 ? 1.111 13.811 -6.322 1.00 96.69 189 VAL A O 1
ATOM 1426 N N . PRO A 1 190 ? 1.289 14.341 -8.502 1.00 96.94 190 PRO A N 1
ATOM 1427 C CA . PRO A 1 190 ? 0.269 15.387 -8.438 1.00 96.94 190 PRO A CA 1
ATOM 1428 C C . PRO A 1 190 ? -1.110 14.885 -7.999 1.00 96.94 190 PRO A C 1
ATOM 1430 O O . PRO A 1 190 ? -1.751 15.539 -7.175 1.00 96.94 190 PRO A O 1
ATOM 1433 N N . ASP A 1 191 ? -1.552 13.720 -8.482 1.00 98.00 191 ASP A N 1
ATOM 1434 C CA . ASP A 1 191 ? -2.838 13.138 -8.081 1.00 98.00 191 ASP A CA 1
ATOM 1435 C C . ASP A 1 191 ? -2.854 12.769 -6.592 1.00 98.00 191 ASP A C 1
ATOM 1437 O O . ASP A 1 191 ? -3.812 13.076 -5.878 1.00 98.00 191 ASP A O 1
ATOM 1441 N N . VAL A 1 192 ? -1.751 12.213 -6.083 1.00 97.62 192 VAL A N 1
ATOM 1442 C CA . VAL A 1 192 ? -1.578 11.928 -4.652 1.00 97.62 192 VAL A CA 1
ATOM 1443 C C . VAL A 1 192 ? -1.599 13.204 -3.812 1.00 97.62 192 VAL A C 1
ATOM 1445 O O . VAL A 1 192 ? -2.285 13.253 -2.790 1.00 97.62 192 VAL A O 1
ATOM 1448 N N . VAL A 1 193 ? -0.893 14.254 -4.240 1.00 96.56 193 VAL A N 1
ATOM 1449 C CA . VAL A 1 193 ? -0.901 15.564 -3.569 1.00 96.56 193 VAL A CA 1
ATOM 1450 C C . VAL A 1 193 ? -2.317 16.133 -3.517 1.00 96.56 193 VAL A C 1
ATOM 1452 O O . VAL A 1 193 ? -2.777 16.550 -2.452 1.00 96.56 193 VAL A O 1
ATOM 1455 N N . LYS A 1 194 ? -3.040 16.094 -4.639 1.00 96.25 194 LYS A N 1
ATOM 1456 C CA . LYS A 1 194 ? -4.425 16.560 -4.731 1.00 96.25 194 LYS A CA 1
ATOM 1457 C C . LYS A 1 194 ? -5.355 15.758 -3.818 1.00 96.25 194 LYS A C 1
ATOM 1459 O O . LYS A 1 194 ? -6.196 16.349 -3.143 1.00 96.25 194 LYS A O 1
ATOM 1464 N N . ALA A 1 195 ? -5.195 14.436 -3.761 1.00 96.19 195 ALA A N 1
ATOM 1465 C CA . ALA A 1 195 ? -5.967 13.568 -2.876 1.00 96.19 195 ALA A CA 1
ATOM 1466 C C . ALA A 1 195 ? -5.719 13.893 -1.392 1.00 96.19 195 ALA A C 1
ATOM 1468 O O . ALA A 1 195 ? -6.670 13.982 -0.615 1.00 96.19 195 ALA A O 1
ATOM 1469 N N . ILE A 1 196 ? -4.461 14.135 -1.005 1.00 95.62 196 ILE A N 1
ATOM 1470 C CA . ILE A 1 196 ? -4.097 14.548 0.358 1.00 95.62 196 ILE A CA 1
ATOM 1471 C C . ILE A 1 196 ? -4.715 15.901 0.695 1.00 95.62 196 ILE A C 1
ATOM 1473 O O . ILE A 1 196 ? -5.316 16.034 1.757 1.00 95.62 196 ILE A O 1
ATOM 1477 N N . GLN A 1 197 ? -4.620 16.886 -0.199 1.00 93.19 197 GLN A N 1
ATOM 1478 C CA . GLN A 1 197 ? -5.216 18.208 0.010 1.00 93.19 197 GLN A CA 1
ATOM 1479 C C . GLN A 1 197 ? -6.739 18.131 0.156 1.00 93.19 197 GLN A C 1
ATOM 1481 O O . GLN A 1 197 ? -7.292 18.740 1.063 1.00 93.19 197 GLN A O 1
ATOM 1486 N N . ALA A 1 198 ? -7.413 17.338 -0.682 1.00 92.50 198 ALA A N 1
ATOM 1487 C CA . ALA A 1 198 ? -8.859 17.141 -0.602 1.00 92.50 198 ALA A CA 1
ATOM 1488 C C . ALA A 1 198 ? -9.297 16.420 0.686 1.00 92.50 198 ALA A C 1
ATOM 1490 O O . ALA A 1 198 ? -10.379 16.687 1.205 1.00 92.50 198 ALA A O 1
ATOM 1491 N N . ALA A 1 199 ? -8.468 15.513 1.211 1.00 90.31 199 ALA A N 1
ATOM 1492 C CA . ALA A 1 199 ? -8.725 14.826 2.476 1.00 90.31 199 ALA A CA 1
ATOM 1493 C C . ALA A 1 199 ? -8.351 15.674 3.711 1.00 90.31 199 ALA A C 1
ATOM 1495 O O . ALA A 1 199 ? -8.854 15.427 4.809 1.00 90.31 199 ALA A O 1
ATOM 1496 N N . SER A 1 200 ? -7.480 16.672 3.541 1.00 84.62 200 SER A N 1
ATOM 1497 C CA . SER A 1 200 ? -6.992 17.555 4.603 1.00 84.62 200 SER A CA 1
ATOM 1498 C C . SER A 1 200 ? -7.917 18.765 4.769 1.00 84.62 200 SER A C 1
ATOM 1500 O O . SER A 1 200 ? -7.673 19.837 4.226 1.00 84.62 200 SER A O 1
ATOM 1502 N N . ASN A 1 201 ? -8.985 18.627 5.560 1.00 71.38 201 ASN A N 1
ATOM 1503 C CA . ASN A 1 201 ? -9.860 19.749 5.937 1.00 71.38 201 ASN A CA 1
ATOM 1504 C C . ASN A 1 201 ? -9.264 20.566 7.108 1.00 71.38 201 ASN A C 1
ATOM 1506 O O . ASN A 1 201 ? -9.884 20.682 8.165 1.00 71.38 201 ASN A O 1
ATOM 1510 N N . GLY A 1 202 ? -8.034 21.074 6.956 1.00 78.00 202 GLY A N 1
ATOM 1511 C CA . GLY A 1 202 ? -7.263 21.767 8.002 1.00 78.00 202 GLY A CA 1
ATOM 1512 C C . GLY A 1 202 ? -5.892 21.122 8.261 1.00 78.00 202 GLY A C 1
ATOM 1513 O O . GLY A 1 202 ? -5.409 20.391 7.394 1.00 78.00 202 GLY A O 1
ATOM 1514 N N . PRO A 1 203 ? -5.257 21.367 9.430 1.00 81.88 203 PRO A N 1
ATOM 1515 C CA . PRO A 1 203 ? -4.018 20.692 9.809 1.00 81.88 203 PRO A CA 1
ATOM 1516 C C . PRO A 1 203 ? -4.186 19.175 9.724 1.00 81.88 203 PRO A C 1
ATOM 1518 O O . PRO A 1 203 ? -5.139 18.614 10.276 1.00 81.88 203 PRO A O 1
ATOM 1521 N N . ALA A 1 204 ? -3.274 18.527 9.011 1.00 90.12 204 ALA A N 1
ATOM 1522 C CA . ALA A 1 204 ? -3.283 17.091 8.793 1.00 90.12 204 ALA A CA 1
ATOM 1523 C C . ALA A 1 204 ? -1.868 16.542 8.944 1.00 90.12 204 ALA A C 1
ATOM 1525 O O . ALA A 1 204 ? -0.884 17.198 8.587 1.00 90.12 204 ALA A O 1
ATOM 1526 N N . GLU A 1 205 ? -1.786 15.319 9.452 1.00 94.38 205 GLU A N 1
ATOM 1527 C CA . GLU A 1 205 ? -0.543 14.567 9.479 1.00 94.38 205 GLU A CA 1
ATOM 1528 C C . GLU A 1 205 ? -0.663 13.328 8.596 1.00 94.38 205 GLU A C 1
ATOM 1530 O O . GLU A 1 205 ? -1.625 12.562 8.684 1.00 94.38 205 GLU A O 1
ATOM 1535 N N . VAL A 1 206 ? 0.320 13.154 7.713 1.00 95.94 206 VAL A N 1
ATOM 1536 C CA . VAL A 1 206 ? 0.385 12.044 6.766 1.00 95.94 206 VAL A CA 1
ATOM 1537 C C . VAL A 1 206 ? 1.432 11.045 7.229 1.00 95.94 206 VAL A C 1
ATOM 1539 O O . VAL A 1 206 ? 2.633 11.317 7.205 1.00 95.94 206 VAL A O 1
ATOM 1542 N N . LEU A 1 207 ? 0.968 9.857 7.591 1.00 96.50 207 LEU A N 1
ATOM 1543 C CA . LEU A 1 207 ? 1.775 8.674 7.826 1.00 96.50 207 LEU A CA 1
ATOM 1544 C C . LEU A 1 207 ? 2.168 8.077 6.471 1.00 96.50 207 LEU A C 1
ATOM 1546 O O . LEU A 1 207 ? 1.352 7.479 5.765 1.00 96.50 207 LEU A O 1
ATOM 1550 N N . LEU A 1 208 ? 3.429 8.252 6.093 1.00 96.69 208 LEU A N 1
ATOM 1551 C CA . LEU A 1 208 ? 3.983 7.760 4.839 1.00 96.69 208 LEU A CA 1
ATOM 1552 C C . LEU A 1 208 ? 4.545 6.361 5.050 1.00 96.69 208 LEU A C 1
ATOM 1554 O O . LEU A 1 208 ? 5.569 6.196 5.718 1.00 96.69 208 LEU A O 1
ATOM 1558 N N . SER A 1 209 ? 3.921 5.352 4.442 1.00 95.44 209 SER A N 1
ATOM 1559 C CA . SER A 1 209 ? 4.517 4.015 4.372 1.00 95.44 209 SER A CA 1
ATOM 1560 C C . SER A 1 209 ? 5.949 4.077 3.821 1.00 95.44 209 SER A C 1
ATOM 1562 O O . SER A 1 209 ? 6.285 4.945 3.009 1.00 95.44 209 SER A O 1
ATOM 1564 N N . HIS A 1 210 ? 6.802 3.128 4.217 1.00 93.50 210 HIS A N 1
ATOM 1565 C CA . HIS A 1 210 ? 8.145 3.008 3.634 1.00 93.50 210 HIS A CA 1
ATOM 1566 C C . HIS A 1 210 ? 8.091 2.881 2.105 1.00 93.50 210 HIS A C 1
ATOM 1568 O O . HIS A 1 210 ? 8.978 3.368 1.421 1.00 93.50 210 HIS A O 1
ATOM 1574 N N . ARG A 1 211 ? 7.019 2.285 1.561 1.00 93.56 211 ARG A N 1
ATOM 1575 C CA . ARG A 1 211 ? 6.786 2.189 0.119 1.00 93.56 211 ARG A CA 1
ATOM 1576 C C . ARG A 1 211 ? 6.486 3.553 -0.505 1.00 93.56 211 ARG A C 1
ATOM 1578 O O . ARG A 1 211 ? 7.169 3.958 -1.435 1.00 93.56 211 ARG A O 1
ATOM 1585 N N . ALA A 1 212 ? 5.538 4.314 0.035 1.00 95.69 212 ALA A N 1
ATOM 1586 C CA . ALA A 1 212 ? 5.216 5.638 -0.502 1.00 95.69 212 ALA A CA 1
ATOM 1587 C C . ALA A 1 212 ? 6.446 6.553 -0.604 1.00 95.69 212 ALA A C 1
ATOM 1589 O O . ALA A 1 212 ? 6.599 7.274 -1.585 1.00 95.69 212 ALA A O 1
ATOM 1590 N N . GLN A 1 213 ? 7.373 6.455 0.352 1.00 95.06 213 GLN A N 1
ATOM 1591 C CA . GLN A 1 213 ? 8.619 7.227 0.351 1.00 95.06 213 GLN A CA 1
ATOM 1592 C C . GLN A 1 213 ? 9.540 6.943 -0.848 1.00 95.06 213 GLN A C 1
ATOM 1594 O O . GLN A 1 213 ? 10.389 7.773 -1.157 1.00 95.06 213 GLN A O 1
ATOM 1599 N N . ARG A 1 214 ? 9.372 5.809 -1.541 1.00 94.38 214 ARG A N 1
ATOM 1600 C CA . ARG A 1 214 ? 10.175 5.435 -2.717 1.00 94.38 214 ARG A CA 1
ATOM 1601 C C . ARG A 1 214 ? 9.687 6.071 -4.017 1.00 94.38 214 ARG A C 1
ATOM 1603 O O . ARG A 1 214 ? 10.319 5.873 -5.054 1.00 94.38 214 ARG A O 1
ATOM 1610 N N . LEU A 1 215 ? 8.553 6.774 -3.987 1.00 95.25 215 LEU A N 1
ATOM 1611 C CA . LEU A 1 215 ? 8.026 7.473 -5.152 1.00 95.25 215 LEU A CA 1
ATOM 1612 C C . LEU A 1 215 ? 8.891 8.706 -5.466 1.00 95.25 215 LEU A C 1
ATOM 1614 O O . LEU A 1 215 ? 8.980 9.609 -4.625 1.00 95.25 215 LEU A O 1
ATOM 1618 N N . PRO A 1 216 ? 9.494 8.784 -6.669 1.00 94.50 216 PRO A N 1
ATOM 1619 C CA . PRO A 1 216 ? 10.322 9.920 -7.053 1.00 94.50 216 PRO A CA 1
ATOM 1620 C C . PRO A 1 216 ? 9.565 11.247 -6.927 1.00 94.50 216 PRO A C 1
ATOM 1622 O O . PRO A 1 216 ? 8.479 11.406 -7.478 1.00 94.50 216 PRO A O 1
ATOM 1625 N N . GLY A 1 217 ? 10.138 12.211 -6.203 1.00 94.00 217 GLY A N 1
ATOM 1626 C CA . GLY A 1 217 ? 9.579 13.559 -6.056 1.00 94.00 217 GLY A CA 1
ATOM 1627 C C . GLY A 1 217 ? 8.373 13.690 -5.117 1.00 94.00 217 GLY A C 1
ATOM 1628 O O . GLY A 1 217 ? 7.923 14.815 -4.892 1.00 94.00 217 GLY A O 1
ATOM 1629 N N . LEU A 1 218 ? 7.860 12.600 -4.527 1.00 96.25 218 LEU A N 1
ATOM 1630 C CA . LEU A 1 218 ? 6.718 12.682 -3.608 1.00 96.25 218 LEU A CA 1
ATOM 1631 C C . LEU A 1 218 ? 7.063 13.503 -2.364 1.00 96.25 218 LEU A C 1
ATOM 1633 O O . LEU A 1 218 ? 6.341 14.431 -2.021 1.00 96.25 218 LEU A O 1
ATOM 1637 N N . ILE A 1 219 ? 8.164 13.165 -1.694 1.00 95.12 219 ILE A N 1
ATOM 1638 C CA . ILE A 1 219 ? 8.579 13.819 -0.448 1.00 95.12 219 ILE A CA 1
ATOM 1639 C C . ILE A 1 219 ? 8.775 15.323 -0.649 1.00 95.12 219 ILE A C 1
ATOM 1641 O O . ILE A 1 219 ? 8.252 16.113 0.136 1.00 95.12 219 ILE A O 1
ATOM 1645 N N . ASP A 1 220 ? 9.461 15.706 -1.726 1.00 94.56 220 ASP A N 1
ATOM 1646 C CA . ASP A 1 220 ? 9.651 17.108 -2.094 1.00 94.56 220 ASP A CA 1
ATOM 1647 C C . ASP A 1 220 ? 8.298 17.793 -2.302 1.00 94.56 220 ASP A C 1
ATOM 1649 O O . ASP A 1 220 ? 8.047 18.850 -1.729 1.00 94.56 220 ASP A O 1
ATOM 1653 N N . SER A 1 221 ? 7.387 17.160 -3.047 1.00 96.00 221 SER A N 1
ATOM 1654 C CA . SER A 1 221 ? 6.060 17.714 -3.333 1.00 96.00 221 SER A CA 1
ATOM 1655 C C . SER A 1 221 ? 5.212 17.893 -2.073 1.00 96.00 221 SER A C 1
ATOM 1657 O O . SER A 1 221 ? 4.526 18.902 -1.940 1.00 96.00 221 SER A O 1
ATOM 1659 N N . LEU A 1 222 ? 5.279 16.953 -1.124 1.00 95.50 222 LEU A N 1
ATOM 1660 C CA . LEU A 1 222 ? 4.561 17.063 0.148 1.00 95.50 222 LEU A CA 1
ATOM 1661 C C . LEU A 1 222 ? 5.130 18.167 1.042 1.00 95.50 222 LEU A C 1
ATOM 1663 O O . LEU A 1 222 ? 4.365 18.847 1.718 1.00 95.50 222 LEU A O 1
ATOM 1667 N N . SER A 1 223 ? 6.449 18.388 1.014 1.00 94.69 223 SER A N 1
ATOM 1668 C CA . SER A 1 223 ? 7.098 19.445 1.806 1.00 94.69 223 SER A CA 1
ATOM 1669 C C . SER A 1 223 ? 6.682 20.863 1.395 1.00 94.69 223 SER A C 1
ATOM 1671 O O . SER A 1 223 ? 6.808 21.801 2.179 1.00 94.69 223 SER A O 1
ATOM 1673 N N . LEU A 1 224 ? 6.154 21.014 0.176 1.00 94.38 224 LEU A N 1
ATOM 1674 C CA . LEU A 1 224 ? 5.652 22.279 -0.356 1.00 94.38 224 LEU A CA 1
ATOM 1675 C C . LEU A 1 224 ? 4.214 22.591 0.086 1.00 94.38 224 LEU A C 1
ATOM 1677 O O . LEU A 1 224 ? 3.729 23.685 -0.197 1.00 94.38 224 LEU A O 1
ATOM 1681 N N . ILE A 1 225 ? 3.519 21.661 0.752 1.00 91.81 225 ILE A N 1
ATOM 1682 C CA . ILE A 1 225 ? 2.129 21.842 1.189 1.00 91.81 225 ILE A CA 1
ATOM 1683 C C . ILE A 1 225 ? 2.123 22.523 2.569 1.00 91.81 225 ILE A C 1
ATOM 1685 O O . ILE A 1 225 ? 2.541 21.909 3.554 1.00 91.81 225 ILE A O 1
ATOM 1689 N N . PRO A 1 226 ? 1.634 23.773 2.692 1.00 88.06 226 PRO A N 1
ATOM 1690 C CA . PRO A 1 226 ? 1.654 24.486 3.966 1.00 88.06 226 PRO A CA 1
ATOM 1691 C C . PRO A 1 226 ? 0.797 23.793 5.030 1.00 88.06 226 PRO A C 1
ATOM 1693 O O . PRO A 1 226 ? -0.343 23.416 4.769 1.00 88.06 226 PRO A O 1
ATOM 1696 N N . GLY A 1 227 ? 1.334 23.662 6.245 1.00 86.25 227 GLY A N 1
ATOM 1697 C CA . GLY A 1 227 ? 0.616 23.075 7.384 1.00 86.25 227 GLY A CA 1
ATOM 1698 C C . GLY A 1 227 ? 0.467 21.550 7.342 1.00 86.25 227 GLY A C 1
ATOM 1699 O O . GLY A 1 227 ? -0.161 20.991 8.241 1.00 86.25 227 GLY A O 1
ATOM 1700 N N . LEU A 1 228 ? 1.044 20.879 6.339 1.00 91.50 228 LEU A N 1
ATOM 1701 C CA . LEU A 1 228 ? 1.087 19.424 6.275 1.00 91.50 228 LEU A CA 1
ATOM 1702 C C . LEU A 1 228 ? 2.260 18.894 7.102 1.00 91.50 228 LEU A C 1
ATOM 1704 O O . LEU A 1 228 ? 3.419 19.210 6.832 1.00 91.50 228 LEU A O 1
ATOM 1708 N N . VAL A 1 229 ? 1.966 18.048 8.084 1.00 92.62 229 VAL A N 1
ATOM 1709 C CA . VAL A 1 229 ? 2.990 17.289 8.809 1.00 92.62 229 VAL A CA 1
ATOM 1710 C C . VAL A 1 229 ? 3.148 15.931 8.133 1.00 92.62 229 VAL A C 1
ATOM 1712 O O . VAL A 1 229 ? 2.163 15.292 7.770 1.00 92.62 229 VAL A O 1
ATOM 1715 N N . THR A 1 230 ? 4.380 15.463 7.946 1.00 93.75 230 THR A N 1
ATOM 1716 C CA . THR A 1 230 ? 4.636 14.124 7.397 1.00 93.75 230 THR A CA 1
ATOM 1717 C C . THR A 1 230 ? 5.428 13.285 8.386 1.00 93.75 230 THR A C 1
ATOM 1719 O O . THR A 1 230 ? 6.552 13.653 8.735 1.00 93.75 230 THR A O 1
ATOM 1722 N N . GLN A 1 231 ? 4.896 12.125 8.760 1.00 94.38 231 GLN A N 1
ATOM 1723 C CA . GLN A 1 231 ? 5.609 11.117 9.537 1.00 94.38 231 GLN A CA 1
ATOM 1724 C C . GLN A 1 231 ? 6.051 9.984 8.611 1.00 94.38 231 GLN A C 1
ATOM 1726 O O . GLN A 1 231 ? 5.238 9.322 7.968 1.00 94.38 231 GLN A O 1
ATOM 1731 N N . ARG A 1 232 ? 7.361 9.738 8.545 1.00 94.38 232 ARG A N 1
ATOM 1732 C CA . ARG A 1 232 ? 7.934 8.653 7.741 1.00 94.38 232 ARG A CA 1
ATOM 1733 C C . ARG A 1 232 ? 7.965 7.360 8.546 1.00 94.38 232 ARG A C 1
ATOM 1735 O O . ARG A 1 232 ? 8.599 7.299 9.594 1.00 94.38 232 ARG A O 1
ATOM 1742 N N . LEU A 1 233 ? 7.298 6.330 8.038 1.00 94.69 233 LEU A N 1
ATOM 1743 C CA . LEU A 1 233 ? 7.284 4.996 8.630 1.00 94.69 233 LEU A CA 1
ATOM 1744 C C . LEU A 1 233 ? 8.419 4.134 8.068 1.00 94.69 233 LEU A C 1
ATOM 1746 O O . LEU A 1 233 ? 8.868 4.326 6.937 1.00 94.69 233 LEU A O 1
ATOM 1750 N N . THR A 1 234 ? 8.863 3.148 8.840 1.00 93.12 234 THR A N 1
ATOM 1751 C CA . THR A 1 234 ? 9.879 2.179 8.414 1.00 93.12 234 THR A CA 1
ATOM 1752 C C . THR A 1 234 ? 9.219 0.928 7.825 1.00 93.12 234 THR A C 1
ATOM 1754 O O . THR A 1 234 ? 7.992 0.773 7.827 1.00 93.12 234 THR A O 1
ATOM 1757 N N . SER A 1 235 ? 10.024 0.001 7.300 1.00 90.81 235 SER A N 1
ATOM 1758 C CA . SER A 1 235 ? 9.535 -1.329 6.913 1.00 90.81 235 SER A CA 1
ATOM 1759 C C . SER A 1 235 ? 9.075 -2.168 8.111 1.00 90.81 235 SER A C 1
ATOM 1761 O O . SER A 1 235 ? 8.274 -3.081 7.927 1.00 90.81 235 SER A O 1
ATOM 1763 N N . ALA A 1 236 ? 9.521 -1.834 9.326 1.00 92.56 236 ALA A N 1
ATOM 1764 C CA . ALA A 1 236 ? 9.160 -2.529 10.557 1.00 92.56 236 ALA A CA 1
ATOM 1765 C C . ALA A 1 236 ? 7.885 -1.979 11.221 1.00 92.56 236 ALA A C 1
ATOM 1767 O O . ALA A 1 236 ? 7.253 -2.703 11.984 1.00 92.56 236 ALA A O 1
ATOM 1768 N N . SER A 1 237 ? 7.444 -0.756 10.894 1.00 93.38 237 SER A N 1
ATOM 1769 C CA . SER A 1 237 ? 6.352 -0.083 11.619 1.00 93.38 237 SER A CA 1
ATOM 1770 C C . SER A 1 237 ? 5.041 -0.875 11.681 1.00 93.38 237 SER A C 1
ATOM 1772 O O . SER A 1 237 ? 4.359 -0.842 12.700 1.00 93.38 237 SER A O 1
ATOM 1774 N N . LEU A 1 238 ? 4.678 -1.613 10.624 1.00 92.19 238 LEU A N 1
ATOM 1775 C CA . LEU A 1 238 ? 3.485 -2.470 10.663 1.00 92.19 238 LEU A CA 1
ATOM 1776 C C . LEU A 1 238 ? 3.662 -3.653 11.613 1.00 92.19 238 LEU A C 1
ATOM 1778 O O . LEU A 1 238 ? 2.759 -3.941 12.392 1.00 92.19 238 LEU A O 1
ATOM 1782 N N . LEU A 1 239 ? 4.820 -4.316 11.570 1.00 91.88 239 LEU A N 1
ATOM 1783 C CA . LEU A 1 239 ? 5.133 -5.431 12.462 1.00 91.88 239 LEU A CA 1
ATOM 1784 C C . LEU A 1 239 ? 5.146 -4.975 13.924 1.00 91.88 239 LEU A C 1
ATOM 1786 O O . LEU A 1 239 ? 4.571 -5.642 14.781 1.00 91.88 239 LEU A O 1
ATOM 1790 N N . GLU A 1 240 ? 5.759 -3.827 14.202 1.00 92.88 240 GLU A N 1
ATOM 1791 C CA . GLU A 1 240 ? 5.791 -3.211 15.530 1.00 92.88 240 GLU A CA 1
ATOM 1792 C C . GLU A 1 240 ? 4.374 -2.896 16.026 1.00 92.88 240 GLU A C 1
ATOM 1794 O O . GLU A 1 240 ? 4.022 -3.217 17.163 1.00 92.88 240 GLU A O 1
ATOM 1799 N N . ALA A 1 241 ? 3.532 -2.324 15.160 1.00 92.06 241 ALA A N 1
ATOM 1800 C CA . ALA A 1 241 ? 2.157 -1.993 15.502 1.00 92.06 241 ALA A CA 1
ATOM 1801 C C . ALA A 1 241 ? 1.303 -3.249 15.758 1.00 92.06 241 ALA A C 1
ATOM 1803 O O . ALA A 1 241 ? 0.582 -3.293 16.754 1.00 92.06 241 ALA A O 1
ATOM 1804 N N . PHE A 1 242 ? 1.444 -4.292 14.929 1.00 91.06 242 PHE A N 1
ATOM 1805 C CA . PHE A 1 242 ? 0.807 -5.594 15.154 1.00 91.06 242 PHE A CA 1
ATOM 1806 C C . PHE A 1 242 ? 1.259 -6.227 16.464 1.00 91.06 242 PHE A C 1
ATOM 1808 O O . PHE A 1 242 ? 0.422 -6.645 17.254 1.00 91.06 242 PHE A O 1
ATOM 1815 N N . THR A 1 243 ? 2.567 -6.265 16.718 1.00 90.00 243 THR A N 1
ATOM 1816 C CA . THR A 1 243 ? 3.137 -6.867 17.932 1.00 90.00 243 THR A CA 1
ATOM 1817 C C . THR A 1 243 ? 2.599 -6.183 19.183 1.00 90.00 243 THR A C 1
ATOM 1819 O O . THR A 1 243 ? 2.204 -6.851 20.134 1.00 90.00 243 THR A O 1
ATOM 1822 N N . ALA A 1 244 ? 2.524 -4.851 19.173 1.00 88.38 244 ALA A N 1
ATOM 1823 C CA . ALA A 1 244 ? 2.043 -4.097 20.322 1.00 88.38 244 ALA A CA 1
ATOM 1824 C C . ALA A 1 244 ? 0.540 -4.281 20.592 1.00 88.38 244 ALA A C 1
ATOM 1826 O O . ALA A 1 244 ? 0.125 -4.195 21.743 1.00 88.38 244 ALA A O 1
ATOM 1827 N N . LEU A 1 245 ? -0.268 -4.515 19.554 1.00 87.44 245 LEU A N 1
ATOM 1828 C CA . LEU A 1 245 ? -1.717 -4.716 19.678 1.00 87.44 245 LEU A CA 1
ATOM 1829 C C . LEU A 1 245 ? -2.128 -6.188 19.695 1.00 87.44 245 LEU A C 1
ATOM 1831 O O . LEU A 1 245 ? -3.301 -6.488 19.902 1.00 87.44 245 LEU A O 1
ATOM 1835 N N . ALA A 1 246 ? -1.185 -7.114 19.515 1.00 84.69 246 ALA A N 1
ATOM 1836 C CA . ALA A 1 246 ? -1.463 -8.542 19.481 1.00 84.69 246 ALA A CA 1
ATOM 1837 C C . ALA A 1 246 ? -2.291 -9.020 20.688 1.00 84.69 246 ALA A C 1
ATOM 1839 O O . ALA A 1 246 ? -3.270 -9.726 20.443 1.00 84.69 246 ALA A O 1
ATOM 1840 N N . PRO A 1 247 ? -2.009 -8.619 21.950 1.00 82.38 247 PRO A N 1
ATOM 1841 C CA . PRO A 1 247 ? -2.814 -9.050 23.093 1.00 82.38 247 PRO A CA 1
ATOM 1842 C C . PRO A 1 247 ? -4.286 -8.638 22.972 1.00 82.38 247 PRO A C 1
ATOM 1844 O O . PRO A 1 247 ? -5.161 -9.464 23.188 1.00 82.38 247 PRO A O 1
ATOM 1847 N N . GLU A 1 248 ? -4.577 -7.402 22.559 1.00 82.69 248 GLU A N 1
ATOM 1848 C CA . GLU A 1 248 ? -5.953 -6.919 22.356 1.00 82.69 248 GLU A CA 1
ATOM 1849 C C . GLU A 1 248 ? -6.651 -7.619 21.185 1.00 82.69 248 GLU A C 1
ATOM 1851 O O . GLU A 1 248 ? -7.802 -8.038 21.300 1.00 82.69 248 GLU A O 1
ATOM 1856 N N . LEU A 1 249 ? -5.941 -7.787 20.067 1.00 80.88 249 LEU A N 1
ATOM 1857 C CA . LEU A 1 249 ? -6.475 -8.384 18.841 1.00 80.88 249 LEU A CA 1
ATOM 1858 C C . LEU A 1 249 ? -6.753 -9.889 18.985 1.00 80.88 249 LEU A C 1
ATOM 1860 O O . LEU A 1 249 ? -7.547 -10.443 18.226 1.00 80.88 249 LEU A O 1
ATOM 1864 N N . THR A 1 250 ? -6.101 -10.549 19.946 1.00 77.06 250 THR A N 1
ATOM 1865 C CA . THR A 1 250 ? -6.220 -11.996 20.201 1.00 77.06 250 THR A CA 1
ATOM 1866 C C . THR A 1 250 ? -6.984 -12.339 21.477 1.00 77.06 250 THR A C 1
ATOM 1868 O O . THR A 1 250 ? -7.418 -13.479 21.624 1.00 77.06 250 THR A O 1
ATOM 1871 N N . ALA A 1 251 ? -7.207 -11.374 22.378 1.00 72.38 251 ALA A N 1
ATOM 1872 C CA . ALA A 1 251 ? -7.919 -11.596 23.637 1.00 72.38 251 ALA A CA 1
ATOM 1873 C C . ALA A 1 251 ? -9.385 -12.009 23.443 1.00 72.38 251 ALA A C 1
ATOM 1875 O O . ALA A 1 251 ? -9.961 -12.677 24.303 1.00 72.38 251 ALA A O 1
ATOM 1876 N N . ASN A 1 252 ? -10.010 -11.607 22.334 1.00 67.69 252 ASN A N 1
ATOM 1877 C CA . ASN A 1 252 ? -11.409 -11.917 22.072 1.00 67.69 252 ASN A CA 1
ATOM 1878 C C . ASN A 1 252 ? -11.560 -13.306 21.421 1.00 67.69 252 ASN A C 1
ATOM 1880 O O . ASN A 1 252 ? -10.884 -13.632 20.447 1.00 67.69 252 ASN A O 1
ATOM 1884 N N . GLY A 1 253 ? -12.480 -14.132 21.931 1.00 69.44 253 GLY A N 1
ATOM 1885 C CA . GLY A 1 253 ? -12.714 -15.494 21.421 1.00 69.44 253 GLY A CA 1
ATOM 1886 C C . GLY A 1 253 ? -13.394 -15.549 20.045 1.00 69.44 253 GLY A C 1
ATOM 1887 O O . GLY A 1 253 ? -13.460 -16.602 19.409 1.00 69.44 253 GLY A O 1
ATOM 1888 N N . THR A 1 254 ? -13.909 -14.419 19.572 1.00 75.44 254 THR A N 1
ATOM 1889 C CA . THR A 1 254 ? -14.539 -14.256 18.257 1.00 75.44 254 THR A CA 1
ATOM 1890 C C . THR A 1 254 ? -13.520 -14.273 17.117 1.00 75.44 254 THR A C 1
ATOM 1892 O O . THR A 1 254 ? -12.438 -13.706 17.243 1.00 75.44 254 THR A O 1
ATOM 1895 N N . HIS A 1 255 ? -13.903 -14.855 15.981 1.00 81.25 255 HIS A N 1
ATOM 1896 C CA . HIS A 1 255 ? -13.078 -14.940 14.772 1.00 81.25 255 HIS A CA 1
ATOM 1897 C C . HIS A 1 255 ? -13.626 -14.036 13.663 1.00 81.25 255 HIS A C 1
ATOM 1899 O O . HIS A 1 255 ? -14.779 -13.603 13.728 1.00 81.25 255 HIS A O 1
ATOM 1905 N N . ASN A 1 256 ? -12.814 -13.791 12.633 1.00 83.94 256 ASN A N 1
ATOM 1906 C CA . ASN A 1 256 ? -13.162 -13.005 11.446 1.00 83.94 256 ASN A CA 1
ATOM 1907 C C . ASN A 1 256 ? -13.696 -11.593 11.755 1.00 83.94 256 ASN A C 1
ATOM 1909 O O . ASN A 1 256 ? -14.536 -11.068 11.022 1.00 83.94 256 ASN A O 1
ATOM 1913 N N . GLN A 1 257 ? -13.232 -10.965 12.841 1.00 85.88 257 GLN A N 1
ATOM 1914 C CA . GLN A 1 257 ? -13.632 -9.599 13.170 1.00 85.88 257 GLN A CA 1
ATOM 1915 C C . GLN A 1 257 ? -13.092 -8.607 12.140 1.00 85.88 257 GLN A C 1
ATOM 1917 O O . GLN A 1 257 ? -11.937 -8.693 11.742 1.00 85.88 257 GLN A O 1
ATOM 1922 N N . LEU A 1 258 ? -13.896 -7.621 11.752 1.00 86.75 258 LEU A N 1
ATOM 1923 C CA . LEU A 1 258 ? -13.450 -6.524 10.899 1.00 86.75 258 LEU A CA 1
ATOM 1924 C C . LEU A 1 258 ? -13.238 -5.273 11.750 1.00 86.75 258 LEU A C 1
ATOM 1926 O O . LEU A 1 258 ? -14.195 -4.684 12.252 1.00 86.75 258 LEU A O 1
ATOM 1930 N N . ILE A 1 259 ? -11.979 -4.881 11.922 1.00 86.88 259 ILE A N 1
ATOM 1931 C CA . ILE A 1 259 ? -11.573 -3.812 12.831 1.00 86.88 259 ILE A CA 1
ATOM 1932 C C . ILE A 1 259 ? -11.277 -2.547 12.028 1.00 86.88 259 ILE A C 1
ATOM 1934 O O . ILE A 1 259 ? -10.261 -2.427 11.340 1.00 86.88 259 ILE A O 1
ATOM 1938 N N . TYR A 1 260 ? -12.180 -1.577 12.157 1.00 85.31 260 TYR A N 1
ATOM 1939 C CA . TYR A 1 260 ? -12.029 -0.225 11.613 1.00 85.31 260 TYR A CA 1
ATOM 1940 C C . TYR A 1 260 ? -11.826 0.839 12.690 1.00 85.31 260 TYR A C 1
ATOM 1942 O O . TYR A 1 260 ? -11.717 2.023 12.366 1.00 85.31 260 TYR A O 1
ATOM 1950 N N . SER A 1 261 ? -11.760 0.437 13.957 1.00 87.31 261 SER A N 1
ATOM 1951 C CA . SER A 1 261 ? -11.480 1.338 15.065 1.00 87.31 261 SER A CA 1
ATOM 1952 C C . SER A 1 261 ? -10.667 0.668 16.162 1.00 87.31 261 SER A C 1
ATOM 1954 O O . SER A 1 261 ? -10.886 -0.505 16.450 1.00 87.31 261 SER A O 1
ATOM 1956 N N . LEU A 1 262 ? -9.777 1.431 16.789 1.00 88.69 262 LEU A N 1
ATOM 1957 C CA . LEU A 1 262 ? -9.000 1.028 17.961 1.00 88.69 262 LEU A CA 1
ATOM 1958 C C . LEU A 1 262 ? -9.071 2.110 19.035 1.00 88.69 262 LEU A C 1
ATOM 1960 O O . LEU A 1 262 ? -9.250 3.285 18.711 1.00 88.69 262 LEU A O 1
ATOM 1964 N N . ALA A 1 263 ? -8.858 1.742 20.298 1.00 85.62 263 ALA A N 1
ATOM 1965 C CA . ALA A 1 263 ? -8.679 2.730 21.354 1.00 85.62 263 ALA A CA 1
ATOM 1966 C C . ALA A 1 263 ? -7.484 3.633 21.031 1.00 85.62 263 ALA A C 1
ATOM 1968 O O . ALA A 1 263 ? -6.448 3.163 20.562 1.00 85.62 263 ALA A O 1
ATOM 1969 N N . ASN A 1 264 ? -7.633 4.939 21.250 1.00 85.19 264 ASN A N 1
ATOM 1970 C CA . ASN A 1 264 ? -6.536 5.870 21.027 1.00 85.19 264 ASN A CA 1
ATOM 1971 C C . ASN A 1 264 ? -5.590 5.836 22.235 1.00 85.19 264 ASN A C 1
ATOM 1973 O O . ASN A 1 264 ? -5.985 6.315 23.298 1.00 85.19 264 ASN A O 1
ATOM 1977 N N . PRO A 1 265 ? -4.346 5.337 22.112 1.00 77.31 265 PRO A N 1
ATOM 1978 C CA . PRO A 1 265 ? -3.441 5.251 23.250 1.00 77.31 265 PRO A CA 1
ATOM 1979 C C . PRO A 1 265 ? -2.992 6.623 23.754 1.00 77.31 265 PRO A C 1
ATOM 1981 O O . PRO A 1 265 ? -2.741 6.760 24.945 1.00 77.31 265 PRO A O 1
ATOM 1984 N N . ALA A 1 266 ? -2.942 7.661 22.912 1.00 70.94 266 ALA A N 1
ATOM 1985 C CA . ALA A 1 266 ? -2.618 9.016 23.364 1.00 70.94 266 ALA A CA 1
ATOM 1986 C C . ALA A 1 266 ? -3.708 9.559 24.298 1.00 70.94 266 ALA A C 1
ATOM 1988 O O . ALA A 1 266 ? -3.407 10.162 25.328 1.00 70.94 266 ALA A O 1
ATOM 1989 N N . GLN A 1 267 ? -4.974 9.258 23.993 1.00 64.19 267 GLN A N 1
ATOM 1990 C CA . GLN A 1 267 ? -6.075 9.567 24.896 1.00 64.19 267 GLN A CA 1
ATOM 1991 C C . GLN A 1 267 ? -6.187 8.567 26.032 1.00 64.19 267 GLN A C 1
ATOM 1993 O O . GLN A 1 267 ? -6.519 9.000 27.113 1.00 64.19 267 GLN A O 1
ATOM 1998 N N . ALA A 1 268 ? -5.849 7.288 25.877 1.00 53.59 268 ALA A N 1
ATOM 1999 C CA . ALA A 1 268 ? -5.803 6.345 26.994 1.00 53.59 268 ALA A CA 1
ATOM 2000 C C . ALA A 1 268 ? -4.685 6.694 27.982 1.00 53.59 268 ALA A C 1
ATOM 2002 O O . ALA A 1 268 ? -4.855 6.447 29.160 1.00 53.59 268 ALA A O 1
ATOM 2003 N N . THR A 1 269 ? -3.587 7.314 27.531 1.00 45.50 269 THR A N 1
ATOM 2004 C CA . THR A 1 269 ? -2.489 7.792 28.388 1.00 45.50 269 THR A CA 1
ATOM 2005 C C . THR A 1 269 ? -2.807 9.156 28.988 1.00 45.50 269 THR A C 1
ATOM 2007 O O . THR A 1 269 ? -2.512 9.367 30.157 1.00 45.50 269 THR A O 1
ATOM 2010 N N . ALA A 1 270 ? -3.488 10.054 28.266 1.00 40.25 270 ALA A N 1
ATOM 2011 C CA . ALA A 1 270 ? -4.104 11.233 28.879 1.00 40.25 270 ALA A CA 1
ATOM 2012 C C . ALA A 1 270 ? -5.124 10.795 29.931 1.00 40.25 270 ALA A C 1
ATOM 2014 O O . ALA A 1 270 ? -5.031 11.239 31.057 1.00 40.25 270 ALA A O 1
ATOM 2015 N N . THR A 1 271 ? -5.952 9.798 29.620 1.00 34.34 271 THR A N 1
ATOM 2016 C CA . THR A 1 271 ? -6.858 9.142 30.558 1.00 34.34 271 THR A CA 1
ATOM 2017 C C . THR A 1 271 ? -6.108 8.255 31.541 1.00 34.34 271 THR A C 1
ATOM 2019 O O . THR A 1 271 ? -6.755 7.902 32.481 1.00 34.34 271 THR A O 1
ATOM 2022 N N . ALA A 1 272 ? -4.816 7.904 31.4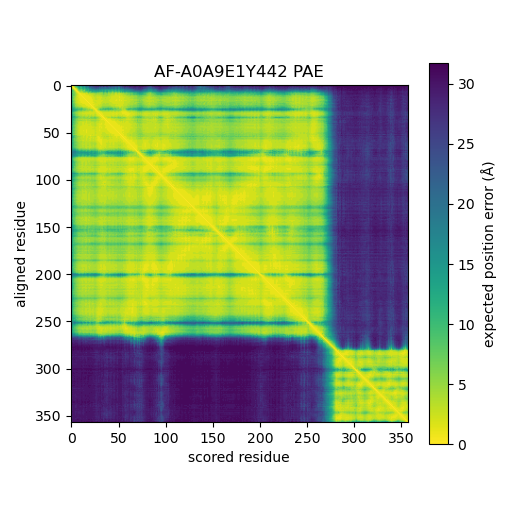32 1.00 33.91 272 ALA A N 1
ATOM 2023 C CA . ALA A 1 272 ? -4.075 7.084 32.420 1.00 33.91 272 ALA A CA 1
ATOM 2024 C C . ALA A 1 272 ? -3.267 7.948 33.395 1.00 33.91 272 ALA A C 1
ATOM 2026 O O . ALA A 1 272 ? -3.183 7.655 34.583 1.00 33.91 272 ALA A O 1
ATOM 2027 N N . THR A 1 27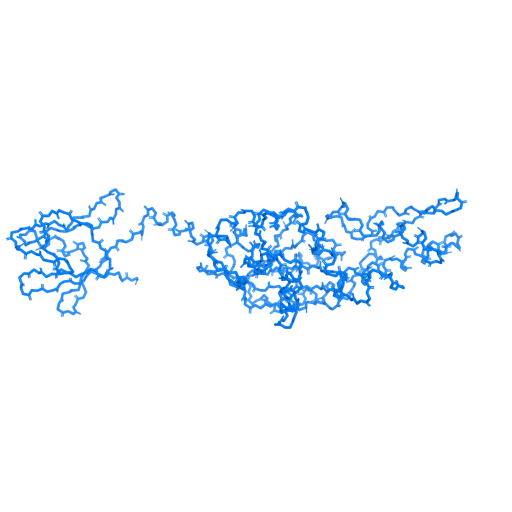3 ? -2.730 9.056 32.893 1.00 29.44 273 THR A N 1
ATOM 2028 C CA . THR A 1 273 ? -2.129 10.136 33.683 1.00 29.44 273 THR A CA 1
ATOM 2029 C C . THR A 1 273 ? -3.234 10.953 34.357 1.00 29.44 273 THR A C 1
ATOM 2031 O O . THR A 1 273 ? -3.098 11.343 35.515 1.00 29.44 273 THR A O 1
ATOM 2034 N N . GLU A 1 274 ? -4.385 11.085 33.689 1.00 32.81 274 GLU A N 1
ATOM 2035 C CA . GLU A 1 274 ? -5.651 11.423 34.319 1.00 32.81 274 GLU A CA 1
ATOM 2036 C C . GLU A 1 274 ? -6.278 10.222 35.043 1.00 32.81 274 GLU A C 1
ATOM 2038 O O . GLU A 1 274 ? -6.885 10.485 36.036 1.00 32.81 274 GLU A O 1
ATOM 2043 N N . GLN A 1 275 ? -6.128 8.922 34.756 1.00 31.55 275 GLN A N 1
ATOM 2044 C CA . GLN A 1 275 ? -6.784 7.847 35.567 1.00 31.55 275 GLN A CA 1
ATOM 2045 C C . GLN A 1 275 ? -6.032 7.576 36.863 1.00 31.55 275 GLN A C 1
ATOM 2047 O O . GLN A 1 275 ? -6.651 7.086 37.804 1.00 31.55 275 GLN A O 1
ATOM 2052 N N . LEU A 1 276 ? -4.756 7.955 36.967 1.00 34.28 276 LEU A N 1
ATOM 2053 C CA . LEU A 1 276 ? -4.123 8.141 38.271 1.00 34.28 276 LEU A CA 1
ATOM 2054 C C . LEU A 1 276 ? -4.637 9.402 39.005 1.00 34.28 276 LEU A C 1
ATOM 2056 O O . LEU A 1 276 ? -4.285 9.588 40.163 1.00 34.28 276 LEU A O 1
ATOM 2060 N N . SER A 1 277 ? -5.481 10.243 38.385 1.00 41.81 277 SER A N 1
ATOM 2061 C CA . SER A 1 277 ? -6.048 11.471 38.984 1.00 41.81 277 SER A CA 1
ATOM 2062 C C . SER A 1 277 ? -7.556 11.787 38.730 1.00 41.81 277 SER A C 1
ATOM 2064 O O . SER A 1 277 ? -8.055 12.787 39.233 1.00 41.81 277 SER A O 1
ATOM 2066 N N . THR A 1 278 ? -8.334 10.953 38.026 1.00 41.03 278 THR A N 1
ATOM 2067 C CA . THR A 1 278 ? -9.715 11.196 37.533 1.00 41.03 278 THR A CA 1
ATOM 2068 C C . THR A 1 278 ? -10.507 9.900 37.310 1.00 41.03 278 THR A C 1
ATOM 2070 O O . THR A 1 278 ? -11.619 9.908 36.773 1.00 41.03 278 THR A O 1
ATOM 2073 N N . GLY A 1 279 ? -10.001 8.764 37.792 1.00 37.62 279 GLY A N 1
ATOM 2074 C CA . GLY A 1 279 ? -10.813 7.567 37.949 1.00 37.62 279 GLY A CA 1
ATOM 2075 C C . GLY A 1 279 ? -11.827 7.742 39.084 1.00 37.62 279 GLY A C 1
ATOM 2076 O O . GLY A 1 279 ? -11.570 7.289 40.197 1.00 37.62 279 GLY A O 1
ATOM 2077 N N . HIS A 1 280 ? -13.011 8.277 38.764 1.00 50.72 280 HIS A N 1
ATOM 2078 C CA . HIS A 1 280 ? -14.235 8.238 39.586 1.00 50.72 280 HIS A CA 1
ATOM 2079 C C . HIS A 1 280 ? -14.374 9.273 40.717 1.00 50.72 280 HIS A C 1
ATOM 2081 O O . HIS A 1 280 ? -15.009 8.974 41.730 1.00 50.72 280 HIS A O 1
ATOM 2087 N N . SER A 1 281 ? -13.870 10.503 40.580 1.00 66.69 281 SER A N 1
ATOM 2088 C CA . SER A 1 281 ? -14.235 11.534 41.559 1.00 66.69 281 SER A CA 1
ATOM 2089 C C . SER A 1 281 ? -15.672 11.998 41.305 1.00 66.69 281 SER A C 1
ATOM 2091 O O . SER A 1 281 ? -15.998 12.696 40.344 1.00 66.69 281 SER A O 1
ATOM 2093 N N . ILE A 1 282 ? -16.575 11.548 42.169 1.00 79.19 282 ILE A N 1
ATOM 2094 C CA . ILE A 1 282 ? -17.906 12.127 42.294 1.00 79.19 282 ILE A CA 1
ATOM 2095 C C . ILE A 1 282 ? -17.747 13.638 42.477 1.00 79.19 282 ILE A C 1
ATOM 2097 O O . ILE A 1 282 ? -16.902 14.095 43.249 1.00 79.19 282 ILE A O 1
ATOM 2101 N N . THR A 1 283 ? -18.552 14.405 41.746 1.00 84.44 283 THR A N 1
ATOM 2102 C CA . THR A 1 283 ? -18.487 15.879 41.774 1.00 84.44 283 THR A CA 1
ATOM 2103 C C . THR A 1 283 ? -19.696 16.473 42.481 1.00 84.44 283 THR A C 1
ATOM 2105 O O . THR A 1 283 ? -19.581 17.509 43.128 1.00 84.44 283 THR A O 1
ATOM 2108 N N . HIS A 1 284 ? -20.850 15.808 42.385 1.00 86.81 284 HIS A N 1
ATOM 2109 C CA . HIS A 1 284 ? -22.109 16.313 42.906 1.00 86.81 284 HIS A CA 1
ATOM 2110 C C . HIS A 1 284 ? -22.937 15.196 43.535 1.00 86.81 284 HIS A C 1
ATOM 2112 O O . HIS A 1 284 ? -22.841 14.025 43.158 1.00 86.81 284 HIS A O 1
ATOM 2118 N N . ILE A 1 285 ? -23.793 15.595 44.464 1.00 86.81 285 ILE A N 1
ATOM 2119 C CA . ILE A 1 285 ? -24.846 14.784 45.057 1.00 86.81 285 ILE A CA 1
ATOM 2120 C C . ILE A 1 285 ? -26.194 15.403 44.688 1.00 86.81 285 ILE A C 1
ATOM 2122 O O . ILE A 1 285 ? -26.364 16.621 44.739 1.00 86.81 285 ILE A O 1
ATOM 2126 N N . VAL A 1 286 ? -27.147 14.580 44.266 1.00 80.56 286 VAL A N 1
ATOM 2127 C CA . VAL A 1 286 ? -28.510 15.012 43.957 1.00 80.56 286 VAL A CA 1
ATOM 2128 C C . VAL A 1 286 ? -29.408 14.674 45.134 1.00 80.56 286 VAL A C 1
ATOM 2130 O O . VAL A 1 286 ? -29.567 13.502 45.473 1.00 80.56 286 VAL A O 1
ATOM 2133 N N . GLN A 1 287 ? -30.034 15.697 45.709 1.00 79.94 287 GLN A N 1
ATOM 2134 C CA . GLN A 1 287 ? -31.029 15.585 46.773 1.00 79.94 287 GLN A CA 1
ATOM 2135 C C . GLN A 1 287 ? -32.290 16.330 46.326 1.00 79.94 287 GLN A C 1
ATOM 2137 O O . GLN A 1 287 ? -32.217 17.477 45.892 1.00 79.94 287 GLN A O 1
ATOM 2142 N N . GLN A 1 288 ? -33.455 15.672 46.375 1.00 71.31 288 GLN A N 1
ATOM 2143 C CA . GLN A 1 288 ? -34.747 16.266 45.972 1.00 71.31 288 GLN A CA 1
ATOM 2144 C C . GLN A 1 288 ? -34.748 16.890 44.555 1.00 71.31 288 GLN A C 1
ATOM 2146 O O . GLN A 1 288 ? -35.475 17.840 44.278 1.00 71.31 288 GLN A O 1
ATOM 2151 N N . GLY A 1 289 ? -33.933 16.349 43.641 1.00 69.69 289 GLY A N 1
ATOM 2152 C CA . GLY A 1 289 ? -33.818 16.830 42.259 1.00 69.69 289 GLY A CA 1
ATOM 2153 C C . GLY A 1 289 ? -32.869 18.017 42.054 1.00 69.69 289 GLY A C 1
ATOM 2154 O O . GLY A 1 289 ? -32.746 18.487 40.926 1.00 69.69 289 GLY A O 1
ATOM 2155 N N . ILE A 1 290 ? -32.175 18.481 43.098 1.00 75.00 290 ILE A N 1
ATOM 2156 C CA . ILE A 1 290 ? -31.165 19.544 43.016 1.00 75.00 290 ILE A CA 1
ATOM 2157 C C . ILE A 1 290 ? -29.776 18.921 43.163 1.00 75.00 290 ILE A C 1
ATOM 2159 O O . ILE A 1 290 ? -29.536 18.158 44.097 1.00 75.00 290 ILE A O 1
ATOM 2163 N N . ALA A 1 291 ? -28.868 19.245 42.241 1.00 82.25 291 ALA A N 1
ATOM 2164 C CA . ALA A 1 291 ? -27.468 18.839 42.313 1.00 82.25 291 ALA A CA 1
ATOM 2165 C C . ALA A 1 291 ? -26.656 19.861 43.124 1.00 82.25 291 ALA A C 1
ATOM 2167 O O . ALA A 1 291 ? -26.657 21.048 42.801 1.00 82.25 291 ALA A O 1
ATOM 2168 N N . VAL A 1 292 ? -25.950 19.391 44.150 1.00 84.19 292 VAL A N 1
ATOM 2169 C CA . VAL A 1 292 ? -25.065 20.186 45.014 1.00 84.19 292 VAL A CA 1
ATOM 2170 C C . VAL A 1 292 ? -23.652 19.619 44.924 1.00 84.19 292 VAL A C 1
ATOM 2172 O O . VAL A 1 292 ? -23.486 18.406 44.806 1.00 84.19 292 VAL A O 1
ATOM 2175 N N . GLU A 1 293 ? -22.627 20.472 44.957 1.00 87.69 293 GLU A N 1
ATOM 2176 C CA . GLU A 1 293 ? -21.231 20.022 44.965 1.00 87.69 293 GLU A CA 1
ATOM 2177 C C . GLU A 1 293 ? -20.962 19.136 46.192 1.00 87.69 293 GLU A C 1
ATOM 2179 O O . GLU A 1 293 ? -21.250 19.518 47.328 1.00 87.69 293 GLU A O 1
ATOM 2184 N N . ILE A 1 294 ? -20.382 17.952 45.976 1.00 86.00 294 ILE A N 1
ATOM 2185 C CA . ILE A 1 294 ? -20.188 16.964 47.049 1.00 86.00 294 ILE A CA 1
ATOM 2186 C C . ILE A 1 294 ? -19.257 17.467 48.161 1.00 86.00 294 ILE A C 1
ATOM 2188 O O . ILE A 1 294 ? -19.464 17.119 49.319 1.00 86.00 294 ILE A O 1
ATOM 2192 N N . LYS A 1 295 ? -18.276 18.325 47.844 1.00 83.38 295 LYS A N 1
ATOM 2193 C CA . LYS A 1 295 ? -17.377 18.923 48.846 1.00 83.38 295 LYS A CA 1
ATOM 2194 C C . LYS A 1 295 ? -18.145 19.811 49.816 1.00 83.38 295 LYS A C 1
ATOM 2196 O O . LYS A 1 295 ? -18.108 19.564 51.016 1.00 83.38 295 LYS A O 1
ATOM 2201 N N . ALA A 1 296 ? -18.908 20.767 49.288 1.00 82.19 296 ALA A N 1
ATOM 2202 C CA . ALA A 1 296 ? -19.756 21.639 50.094 1.00 82.19 296 ALA A CA 1
ATOM 2203 C C . ALA A 1 296 ? -20.799 20.840 50.893 1.00 82.19 296 ALA A C 1
ATOM 2205 O O . ALA A 1 296 ? -21.093 21.164 52.039 1.00 82.19 296 ALA A O 1
ATOM 2206 N N . PHE A 1 297 ? -21.329 19.760 50.311 1.00 81.75 297 PHE A N 1
ATOM 2207 C CA . PHE A 1 297 ? -22.289 18.897 50.991 1.00 81.75 297 PHE A CA 1
ATOM 2208 C C . PHE A 1 297 ? -21.658 18.089 52.137 1.00 81.75 297 PHE A C 1
ATOM 2210 O O . PHE A 1 297 ? -22.252 17.991 53.209 1.00 81.75 297 PHE A O 1
ATOM 2217 N N . SER A 1 298 ? -20.442 17.560 51.953 1.00 81.88 298 SER A N 1
ATOM 2218 C CA . SER A 1 298 ? -19.740 16.750 52.963 1.00 81.88 298 SER A CA 1
ATOM 2219 C C . SER A 1 298 ? -19.482 17.488 54.282 1.00 81.88 298 SER A C 1
ATOM 2221 O O . SER A 1 298 ? -19.426 16.861 55.336 1.00 81.88 298 SER A O 1
ATOM 2223 N N . GLU A 1 299 ? -19.406 18.821 54.250 1.00 76.94 299 GLU A N 1
ATOM 2224 C CA . GLU A 1 299 ? -19.254 19.660 55.446 1.00 76.94 299 GLU A CA 1
ATOM 2225 C C . GLU A 1 299 ? -20.542 19.743 56.288 1.00 76.94 299 GLU A C 1
ATOM 2227 O O . GLU A 1 299 ? -20.499 20.150 57.447 1.00 76.94 299 GLU A O 1
ATOM 2232 N N . THR A 1 300 ? -21.689 19.339 55.728 1.00 72.69 300 THR A N 1
ATOM 2233 C CA . THR A 1 300 ? -23.019 19.491 56.346 1.00 72.69 300 THR A CA 1
ATOM 2234 C C . THR A 1 300 ? -23.630 18.191 56.878 1.00 72.69 300 THR A C 1
ATOM 2236 O O . THR A 1 300 ? -24.606 18.251 57.621 1.00 72.69 300 THR A O 1
ATOM 2239 N N . THR A 1 301 ? -23.067 17.018 56.554 1.00 67.31 301 THR A N 1
ATOM 2240 C CA . THR A 1 301 ? -23.658 15.698 56.877 1.00 67.31 301 THR A CA 1
ATOM 2241 C C . THR A 1 301 ? -23.058 15.006 58.101 1.00 67.31 301 THR A C 1
ATOM 2243 O O . THR A 1 301 ? -23.378 13.844 58.356 1.00 67.31 301 THR A O 1
ATOM 2246 N N . ALA A 1 302 ? -22.190 15.691 58.855 1.00 58.91 302 ALA A N 1
ATOM 2247 C CA . ALA A 1 302 ? -21.305 15.093 59.861 1.00 58.91 302 ALA A CA 1
ATOM 2248 C C . ALA A 1 302 ? -22.007 14.215 60.920 1.00 58.91 302 ALA A C 1
ATOM 2250 O O . ALA A 1 302 ? -21.392 13.277 61.425 1.00 58.91 302 ALA A O 1
ATOM 2251 N N . ASP A 1 303 ? -23.285 14.470 61.215 1.00 60.84 303 ASP A N 1
ATOM 2252 C CA . ASP A 1 303 ? -24.052 13.717 62.214 1.00 60.84 303 ASP A CA 1
ATOM 2253 C C . ASP A 1 303 ? -24.858 12.533 61.637 1.00 60.84 303 ASP A C 1
ATOM 2255 O O . ASP A 1 303 ? -25.230 11.626 62.387 1.00 60.84 303 ASP A O 1
ATOM 2259 N N . GLU A 1 304 ? -25.121 12.502 60.323 1.00 70.56 304 GLU A N 1
ATOM 2260 C CA . GLU A 1 304 ? -25.982 11.496 59.677 1.00 70.56 304 GLU A CA 1
ATOM 2261 C C . GLU A 1 304 ? -25.176 10.362 59.029 1.00 70.56 304 GLU A C 1
ATOM 2263 O O . GLU A 1 304 ? -25.397 9.187 59.333 1.00 70.56 304 GLU A O 1
ATOM 2268 N N . PHE A 1 305 ? -24.222 10.714 58.165 1.00 79.88 305 PHE A N 1
ATOM 2269 C CA . PHE A 1 305 ? -23.253 9.817 57.532 1.00 79.88 305 PHE A CA 1
ATOM 2270 C C . PHE A 1 305 ? -22.058 10.624 57.008 1.00 79.88 305 PHE A C 1
ATOM 2272 O O . PHE A 1 305 ? -22.185 11.778 56.591 1.00 79.88 305 PHE A O 1
ATOM 2279 N N . GLY A 1 306 ? -20.875 10.015 57.023 1.00 83.62 306 GLY A N 1
ATOM 2280 C CA . GLY A 1 306 ? -19.640 10.674 56.614 1.00 83.62 306 GLY A CA 1
ATOM 2281 C C . GLY A 1 306 ? -19.375 10.520 55.121 1.00 83.62 306 GLY A C 1
ATOM 2282 O O . GLY A 1 306 ? -19.441 9.414 54.591 1.00 83.62 306 GLY A O 1
ATOM 2283 N N . LEU A 1 307 ? -19.010 11.614 54.457 1.00 86.06 307 LEU A N 1
ATOM 2284 C CA . LEU A 1 307 ? -18.399 11.587 53.130 1.00 86.06 307 LEU A CA 1
ATOM 2285 C C . LEU A 1 307 ? -16.937 11.998 53.282 1.00 86.06 307 LEU A C 1
ATOM 2287 O O . LEU A 1 307 ? -16.645 13.128 53.663 1.00 86.06 307 LEU A O 1
ATOM 2291 N N . ILE A 1 308 ? -16.019 11.072 53.020 1.00 83.75 308 ILE A N 1
ATOM 2292 C CA . ILE A 1 308 ? -14.584 11.274 53.239 1.00 83.75 308 ILE A CA 1
ATOM 2293 C C . ILE A 1 308 ? -13.875 11.223 51.893 1.00 83.75 308 ILE A C 1
ATOM 2295 O O . ILE A 1 308 ? -13.962 10.223 51.184 1.00 83.75 308 ILE A O 1
ATOM 2299 N N . LEU A 1 309 ? -13.162 12.292 51.546 1.00 81.69 309 LEU A N 1
ATOM 2300 C CA . LEU A 1 309 ? -12.294 12.309 50.376 1.00 81.69 309 LEU A CA 1
ATOM 2301 C C . LEU A 1 309 ? -10.920 11.752 50.756 1.00 81.69 309 LEU A C 1
ATOM 2303 O O . LEU A 1 309 ? -10.215 12.330 51.584 1.00 81.69 309 LEU A O 1
ATOM 2307 N N . ASP A 1 310 ? -10.522 10.649 50.133 1.00 75.62 310 ASP A N 1
ATOM 2308 C CA . ASP A 1 310 ? -9.167 10.123 50.255 1.00 75.62 310 ASP A CA 1
ATOM 2309 C C . ASP A 1 310 ? -8.198 11.031 49.479 1.00 75.62 310 ASP A C 1
ATOM 2311 O O . ASP A 1 310 ? -8.272 11.153 48.256 1.00 75.62 310 ASP A O 1
ATOM 2315 N N . ALA A 1 311 ? -7.285 11.689 50.197 1.00 64.31 311 ALA A N 1
ATOM 2316 C CA . ALA A 1 311 ? -6.333 12.640 49.623 1.00 64.31 311 ALA A CA 1
ATOM 2317 C C . ALA A 1 311 ? -5.266 11.987 48.723 1.00 64.31 311 ALA A C 1
ATOM 2319 O O . ALA A 1 311 ? -4.626 12.688 47.942 1.00 64.31 311 ALA A O 1
ATOM 2320 N N . VAL A 1 312 ? -5.061 10.670 48.833 1.00 59.50 312 VAL A N 1
ATOM 2321 C CA . VAL A 1 312 ? -4.088 9.916 48.032 1.00 59.50 312 VAL A CA 1
ATOM 2322 C C . VAL A 1 312 ? -4.734 9.399 46.750 1.00 59.50 312 VAL A C 1
ATOM 2324 O O . VAL A 1 312 ? -4.115 9.462 45.691 1.00 59.50 312 VAL A O 1
ATOM 2327 N N . THR A 1 313 ? -5.971 8.901 46.831 1.00 66.06 313 THR A N 1
ATOM 2328 C CA . THR A 1 313 ? -6.666 8.292 45.681 1.00 66.06 313 THR A CA 1
ATOM 2329 C C . THR A 1 313 ? -7.645 9.234 44.975 1.00 66.06 313 THR A C 1
ATOM 2331 O O . THR A 1 313 ? -8.056 8.957 43.850 1.00 66.06 313 THR A O 1
ATOM 2334 N N . GLY A 1 314 ? -8.030 10.348 45.605 1.00 71.44 314 GLY A N 1
ATOM 2335 C CA . GLY A 1 314 ? -9.016 11.299 45.083 1.00 71.44 314 GLY A CA 1
ATOM 2336 C C . GLY A 1 314 ? -10.455 10.766 45.066 1.00 71.44 314 GLY A C 1
ATOM 2337 O O . GLY A 1 314 ? -11.318 11.365 44.420 1.00 71.44 314 GLY A O 1
ATOM 2338 N N . GLN A 1 315 ? -10.721 9.644 45.743 1.00 80.88 315 GLN A N 1
ATOM 2339 C CA . GLN A 1 315 ? -12.023 8.976 45.759 1.00 80.88 315 GLN A CA 1
ATOM 2340 C C . GLN A 1 315 ? -12.818 9.292 47.023 1.00 80.88 315 GLN A C 1
ATOM 2342 O O . GLN A 1 315 ? -12.264 9.458 48.110 1.00 80.88 315 GLN A O 1
ATOM 2347 N N . TRP A 1 316 ? -14.141 9.348 46.871 1.00 83.38 316 TRP A N 1
ATOM 2348 C CA . TRP A 1 316 ? -15.058 9.521 47.991 1.00 83.38 316 TRP A CA 1
ATOM 2349 C C . TRP A 1 316 ? -15.385 8.180 48.635 1.00 83.38 316 TRP A C 1
ATOM 2351 O O . TRP A 1 316 ? -15.682 7.199 47.951 1.00 83.38 316 TRP A O 1
ATOM 2361 N N . GLN A 1 317 ? -15.375 8.160 49.960 1.00 87.25 317 GLN A N 1
ATOM 2362 C CA . GLN A 1 317 ? -15.819 7.044 50.777 1.00 87.25 317 GLN A CA 1
ATOM 2363 C C . GLN A 1 317 ? -17.057 7.453 51.561 1.00 87.25 317 GLN A C 1
ATOM 2365 O O . GLN A 1 317 ? -17.130 8.564 52.089 1.00 87.25 317 GLN A O 1
ATOM 2370 N N . LEU A 1 318 ? -18.009 6.535 51.652 1.00 85.69 318 LEU A N 1
ATOM 2371 C CA . LEU A 1 318 ? -19.138 6.635 52.555 1.00 85.69 318 LEU A CA 1
ATOM 2372 C C . LEU A 1 318 ? -18.773 5.952 53.866 1.00 85.69 318 LEU A C 1
ATOM 2374 O O . LEU A 1 318 ? -18.488 4.758 53.867 1.00 85.69 318 LEU A O 1
ATOM 2378 N N . ALA A 1 319 ? -18.820 6.690 54.967 1.00 83.38 319 ALA A N 1
ATOM 2379 C CA . ALA A 1 319 ? -18.678 6.156 56.311 1.00 83.38 319 ALA A CA 1
ATOM 2380 C C . ALA A 1 319 ? -20.048 6.134 57.014 1.00 83.38 319 ALA A C 1
ATOM 2382 O O . ALA A 1 319 ? -20.779 7.130 56.952 1.00 83.38 319 ALA A O 1
ATOM 2383 N N . PRO A 1 320 ? -20.415 5.033 57.694 1.00 78.94 320 PRO A N 1
ATOM 2384 C CA . PRO A 1 320 ? -21.640 4.991 58.485 1.00 78.94 320 PRO A CA 1
ATOM 2385 C C . PRO A 1 320 ? -21.584 6.029 59.618 1.00 78.94 320 PRO A C 1
ATOM 2387 O O . PRO A 1 320 ? -20.555 6.177 60.277 1.00 78.94 320 PRO A O 1
ATOM 2390 N N . GLY A 1 321 ? -22.684 6.760 59.819 1.00 79.12 321 GLY A N 1
ATOM 2391 C CA . GLY A 1 321 ? -22.859 7.720 60.914 1.00 79.12 321 GLY A CA 1
ATOM 2392 C C . GLY A 1 321 ? -23.874 7.225 61.946 1.00 79.12 321 GLY A C 1
ATOM 2393 O O . GLY A 1 321 ? -23.998 6.023 62.181 1.00 79.12 321 GLY A O 1
ATOM 2394 N N . ASN A 1 322 ? -24.628 8.143 62.557 1.00 75.12 322 ASN A N 1
ATOM 2395 C CA . ASN A 1 322 ? -25.642 7.787 63.558 1.00 75.12 322 ASN A CA 1
ATOM 2396 C C . ASN A 1 322 ? -26.936 7.223 62.942 1.00 75.12 322 ASN A C 1
ATOM 2398 O O . ASN A 1 322 ? -27.744 6.618 63.650 1.00 75.12 322 ASN A O 1
ATOM 2402 N N . LEU A 1 323 ? -27.152 7.418 61.637 1.00 73.88 323 LEU A N 1
ATOM 2403 C CA . LEU A 1 323 ? -28.302 6.890 60.907 1.00 73.88 323 LEU A CA 1
ATOM 2404 C C . LEU A 1 323 ? -27.963 5.562 60.224 1.00 73.88 323 LEU A C 1
ATOM 2406 O O . LEU A 1 323 ? -26.894 5.384 59.645 1.00 73.88 323 LEU A O 1
ATOM 2410 N N . SER A 1 324 ? -28.922 4.633 60.241 1.00 76.81 324 SER A N 1
ATOM 2411 C CA . SER A 1 324 ? -28.856 3.448 59.384 1.00 76.81 324 SER A CA 1
ATOM 2412 C C . SER A 1 324 ? -29.011 3.874 57.928 1.00 76.81 324 SER A C 1
ATOM 2414 O O . SER A 1 324 ? -30.049 4.414 57.541 1.00 76.81 324 SER A O 1
ATOM 2416 N N . ILE A 1 325 ? -27.975 3.618 57.136 1.00 83.75 325 ILE A N 1
ATOM 2417 C CA . ILE A 1 325 ? -27.913 3.966 55.719 1.00 83.75 325 ILE A CA 1
ATOM 2418 C C . ILE A 1 325 ? -27.842 2.703 54.859 1.00 83.75 325 ILE A C 1
ATOM 2420 O O . ILE A 1 325 ? -27.255 1.690 55.256 1.00 83.75 325 ILE A O 1
ATOM 2424 N N . ALA A 1 326 ? -28.437 2.765 53.670 1.00 74.94 326 ALA A N 1
ATOM 2425 C CA . ALA A 1 326 ? -28.331 1.717 52.663 1.00 74.94 326 ALA A CA 1
ATOM 2426 C C . ALA A 1 326 ? -27.780 2.286 51.353 1.00 74.94 326 ALA A C 1
ATOM 2428 O O . ALA A 1 326 ? -28.370 3.197 50.779 1.00 74.94 326 ALA A O 1
ATOM 2429 N N . LEU A 1 327 ? -26.674 1.726 50.869 1.00 81.88 327 LEU A N 1
ATOM 2430 C CA . LEU A 1 327 ? -26.084 2.034 49.570 1.00 81.88 327 LEU A CA 1
ATOM 2431 C C . LEU A 1 327 ? -26.606 1.024 48.548 1.00 81.88 327 LEU A C 1
ATOM 2433 O O . LEU A 1 327 ? -26.429 -0.180 48.718 1.00 81.88 327 LEU A O 1
ATOM 2437 N N . ASN A 1 328 ? -27.285 1.496 47.504 1.00 79.88 328 ASN A N 1
ATOM 2438 C CA . ASN A 1 328 ? -27.877 0.663 46.450 1.00 79.88 328 ASN A CA 1
ATOM 2439 C C . ASN A 1 328 ? -28.742 -0.497 46.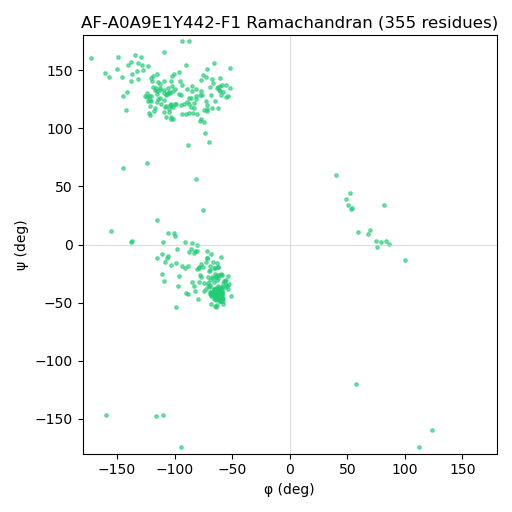998 1.00 79.88 328 ASN A C 1
ATOM 2441 O O . ASN A 1 328 ? -28.784 -1.588 46.431 1.00 79.88 328 ASN A O 1
ATOM 2445 N N . GLY A 1 329 ? -29.425 -0.265 48.126 1.00 72.50 329 GLY A N 1
ATOM 2446 C CA . GLY A 1 329 ? -30.277 -1.253 48.798 1.00 72.50 329 GLY A CA 1
ATOM 2447 C C . GLY A 1 329 ? -29.561 -2.191 49.778 1.00 72.50 329 GLY A C 1
ATOM 2448 O O . GLY A 1 329 ? -30.226 -3.024 50.389 1.00 72.50 329 GLY A O 1
ATOM 2449 N N . GLN A 1 330 ? -28.245 -2.058 49.973 1.00 75.81 330 GLN A N 1
ATOM 2450 C CA . GLN A 1 330 ? -27.474 -2.823 50.959 1.00 75.81 330 GLN A CA 1
ATOM 2451 C C . GLN A 1 330 ? -27.105 -1.957 52.164 1.00 75.81 330 GLN A C 1
ATOM 2453 O O . GLN A 1 330 ? -26.588 -0.854 51.999 1.00 75.81 330 GLN A O 1
ATOM 2458 N N . SER A 1 331 ? -27.358 -2.447 53.380 1.00 79.12 331 SER A N 1
ATOM 2459 C CA . SER A 1 331 ? -26.971 -1.746 54.610 1.00 79.12 331 SER A CA 1
ATOM 2460 C C . SER A 1 331 ? -25.456 -1.579 54.697 1.00 79.12 331 SER A C 1
ATOM 2462 O O . SER 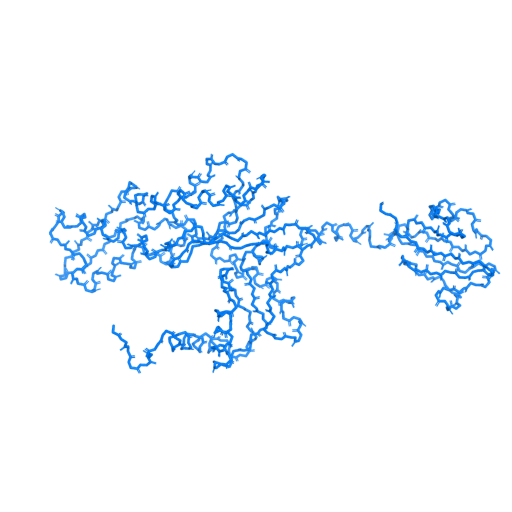A 1 331 ? -24.713 -2.539 54.500 1.00 79.12 331 SER A O 1
ATOM 2464 N N . VAL A 1 332 ? -25.008 -0.371 55.028 1.00 79.25 332 VAL A N 1
ATOM 2465 C CA . VAL A 1 332 ? -23.583 -0.050 55.164 1.00 79.25 332 VAL A CA 1
ATOM 2466 C C . VAL A 1 332 ? -23.219 -0.031 56.643 1.00 79.25 332 VAL A C 1
ATOM 2468 O O . VAL A 1 332 ? -23.760 0.764 57.408 1.00 79.25 332 VAL A O 1
ATOM 2471 N N . THR A 1 333 ? -22.311 -0.918 57.049 1.00 74.56 333 THR A N 1
ATOM 2472 C CA . THR A 1 333 ? -21.822 -1.035 58.437 1.00 74.56 333 THR A CA 1
ATOM 2473 C C . THR A 1 333 ? -20.340 -0.699 58.585 1.00 74.56 333 THR A C 1
ATOM 2475 O O . THR A 1 333 ? -19.866 -0.527 59.702 1.00 74.56 333 THR A O 1
ATOM 2478 N N . GLU A 1 334 ? -19.614 -0.579 57.474 1.00 77.50 334 GLU A N 1
ATOM 2479 C CA . GLU A 1 334 ? -18.196 -0.221 57.408 1.00 77.50 334 GLU A CA 1
ATOM 2480 C C . GLU A 1 334 ? -17.969 0.772 56.257 1.00 77.50 334 GLU A C 1
ATOM 2482 O O . GLU A 1 334 ? -18.783 0.804 55.328 1.00 77.50 334 GLU A O 1
ATOM 2487 N N . PRO A 1 335 ? -16.893 1.581 56.285 1.00 80.75 335 PRO A N 1
ATOM 2488 C CA . PRO A 1 335 ? -16.596 2.512 55.205 1.00 80.75 335 PRO A CA 1
ATOM 2489 C C . PRO A 1 335 ? -16.434 1.819 53.848 1.00 80.75 335 PRO A C 1
ATOM 2491 O O . PRO A 1 335 ? -15.687 0.848 53.720 1.00 80.75 335 PRO A O 1
ATOM 2494 N N . CYS A 1 336 ? -17.098 2.340 52.817 1.00 80.00 336 CYS A N 1
ATOM 2495 C CA . CYS A 1 336 ? -17.040 1.792 51.463 1.00 80.00 336 CYS A CA 1
ATOM 2496 C C . CYS A 1 336 ? -16.806 2.879 50.408 1.00 80.00 336 CYS A C 1
ATOM 2498 O O . CYS A 1 336 ? -17.233 4.023 50.561 1.00 80.00 336 CYS A O 1
ATOM 2500 N N . LEU A 1 337 ? -16.139 2.513 49.311 1.00 83.31 337 LEU A N 1
ATOM 2501 C CA . LEU A 1 337 ? -15.885 3.417 48.186 1.00 83.31 337 LEU A CA 1
ATOM 2502 C C . LEU A 1 337 ? -17.184 3.748 47.443 1.00 83.31 337 LEU A C 1
ATOM 2504 O O . LEU A 1 337 ? -17.956 2.843 47.126 1.00 83.31 337 LEU A O 1
ATOM 2508 N N . LEU A 1 338 ? -17.373 5.024 47.111 1.00 81.00 338 LEU A N 1
ATOM 2509 C CA . LEU A 1 338 ? -18.490 5.506 46.303 1.00 81.00 338 LEU A CA 1
ATOM 2510 C C . LEU A 1 338 ? -18.099 5.651 44.829 1.00 81.00 338 LEU A C 1
ATOM 2512 O O . LEU A 1 338 ? -16.968 6.009 44.490 1.00 81.00 338 LEU A O 1
ATOM 2516 N N . LYS A 1 339 ? -19.069 5.431 43.941 1.00 84.31 339 LYS A N 1
ATOM 2517 C CA . LYS A 1 339 ? -18.961 5.641 42.494 1.00 84.31 339 LYS A CA 1
ATOM 2518 C C . LYS A 1 339 ? -20.108 6.512 41.986 1.00 84.31 339 LYS A C 1
ATOM 2520 O O . LYS A 1 339 ? -21.193 6.555 42.558 1.00 84.31 339 LYS A O 1
ATOM 2525 N N . ALA A 1 340 ? -19.885 7.204 40.870 1.00 82.81 340 ALA A N 1
ATOM 2526 C CA . ALA A 1 340 ? -20.972 7.896 40.185 1.00 82.81 340 ALA A CA 1
ATOM 2527 C C . ALA A 1 340 ? -22.048 6.883 39.749 1.00 82.81 340 ALA A C 1
ATOM 2529 O O . ALA A 1 340 ? -21.730 5.848 39.164 1.00 82.81 340 ALA A O 1
ATOM 2530 N N . GLY A 1 341 ? -23.310 7.194 40.032 1.00 79.44 341 GLY A N 1
ATOM 2531 C CA . GLY A 1 341 ? -24.460 6.308 39.862 1.00 79.44 341 GLY A CA 1
ATOM 2532 C C . GLY A 1 341 ? -24.926 5.636 41.156 1.00 79.44 341 GLY A C 1
ATOM 2533 O O . GLY A 1 341 ? -26.041 5.120 41.174 1.00 79.44 341 GLY A O 1
ATOM 2534 N N . ASP A 1 342 ? -24.131 5.674 42.229 1.00 84.19 342 ASP A N 1
ATOM 2535 C CA . ASP A 1 342 ? -24.546 5.141 43.524 1.00 84.19 342 ASP A CA 1
ATOM 2536 C C . ASP A 1 342 ? -25.676 5.970 44.141 1.00 84.19 342 ASP A C 1
ATOM 2538 O O . ASP A 1 342 ? -25.684 7.202 44.067 1.00 84.19 342 ASP A O 1
ATOM 2542 N N . ALA A 1 343 ? -26.615 5.286 44.792 1.00 83.56 343 ALA A N 1
ATOM 2543 C CA . ALA A 1 343 ? -27.707 5.894 45.535 1.00 83.56 343 ALA A CA 1
ATOM 2544 C C . ALA A 1 343 ? -27.662 5.474 47.008 1.00 83.56 343 ALA A C 1
ATOM 2546 O O . ALA A 1 343 ? -27.645 4.283 47.321 1.00 83.56 343 ALA A O 1
ATOM 2547 N N . ILE A 1 344 ? -27.692 6.447 47.916 1.00 86.56 344 ILE A N 1
ATOM 2548 C CA . ILE A 1 344 ? -27.836 6.208 49.356 1.00 86.56 344 ILE A CA 1
ATOM 2549 C C . ILE A 1 344 ? -29.264 6.508 49.780 1.00 86.56 344 ILE A C 1
ATOM 2551 O O . ILE A 1 344 ? -29.828 7.540 49.417 1.00 86.56 344 ILE A O 1
ATOM 2555 N N . LEU A 1 345 ? -29.815 5.631 50.610 1.00 77.56 345 LEU A N 1
ATOM 2556 C CA . LEU A 1 345 ? -31.007 5.878 51.404 1.00 77.56 345 LEU A CA 1
ATOM 2557 C C . LEU A 1 345 ? -30.591 6.111 52.863 1.00 77.56 345 LEU A C 1
ATOM 2559 O O . LEU A 1 345 ? -30.053 5.200 53.492 1.00 77.56 345 LEU A O 1
ATOM 2563 N N . ALA A 1 346 ? -30.846 7.307 53.396 1.00 80.50 346 ALA A N 1
ATOM 2564 C CA . ALA A 1 346 ? -30.666 7.638 54.811 1.00 80.50 346 ALA A CA 1
ATOM 2565 C C . ALA A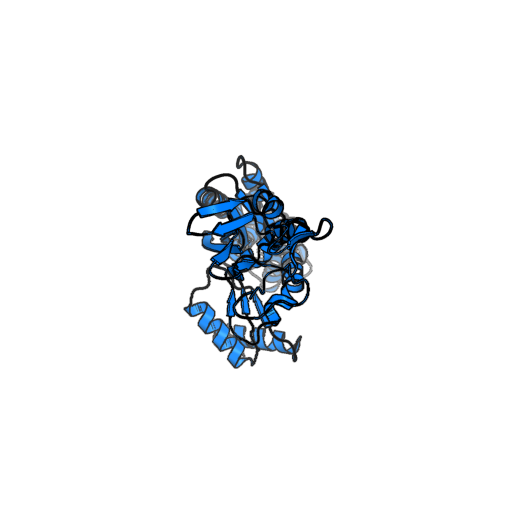 1 346 ? -32.007 8.131 55.378 1.00 80.50 346 ALA A C 1
ATOM 2567 O O . ALA A 1 346 ? -32.550 9.150 54.942 1.00 80.50 346 ALA A O 1
ATOM 2568 N N . GLY A 1 347 ? -32.599 7.366 56.300 1.00 74.94 347 GLY A N 1
ATOM 2569 C CA . GLY A 1 347 ? -33.977 7.605 56.743 1.00 74.94 347 GLY A CA 1
ATOM 2570 C C . GLY A 1 347 ? -34.972 7.555 55.570 1.00 74.94 347 GLY A C 1
ATOM 2571 O O . GLY A 1 347 ? -35.066 6.544 54.881 1.00 74.94 347 GLY A O 1
ATOM 2572 N N . ASN A 1 348 ? -35.692 8.659 55.329 1.00 71.69 348 ASN A N 1
ATOM 2573 C CA . ASN A 1 348 ? -36.641 8.811 54.211 1.00 71.69 348 ASN A CA 1
ATOM 2574 C C . ASN A 1 348 ? -36.068 9.609 53.022 1.00 71.69 348 ASN A C 1
ATOM 2576 O O . ASN A 1 348 ? -36.823 10.015 52.137 1.00 71.69 348 ASN A O 1
ATOM 2580 N N . GLN A 1 349 ? -34.764 9.893 53.011 1.00 75.81 349 GLN A N 1
ATOM 2581 C CA . GLN A 1 349 ? -34.127 10.691 51.965 1.00 75.81 349 GLN A CA 1
ATOM 2582 C C . GLN A 1 349 ? -33.241 9.830 51.072 1.00 75.81 349 GLN A C 1
ATOM 2584 O O . GLN A 1 349 ? -32.536 8.938 51.544 1.00 75.81 349 GLN A O 1
ATOM 2589 N N . THR A 1 350 ? -33.278 10.118 49.771 1.00 80.00 350 THR A N 1
ATOM 2590 C CA . THR A 1 350 ? -32.426 9.477 48.768 1.00 80.00 350 THR A CA 1
ATOM 2591 C C . THR A 1 350 ? -31.444 10.487 48.204 1.00 80.00 350 THR A C 1
ATOM 2593 O O . THR A 1 350 ? -31.835 11.588 47.811 1.00 80.00 350 THR A O 1
ATOM 2596 N N . PHE A 1 351 ? -30.186 10.074 48.128 1.00 84.06 351 PHE A N 1
ATOM 2597 C CA . PHE A 1 351 ? -29.083 10.857 47.601 1.00 84.06 351 PHE A CA 1
ATOM 2598 C C . PHE A 1 351 ? -28.441 10.105 46.442 1.00 84.06 351 PHE A C 1
ATOM 2600 O O . PHE A 1 351 ? -28.043 8.957 46.619 1.00 84.06 351 PHE A O 1
ATOM 2607 N N . LEU A 1 352 ? -28.341 10.731 45.270 1.00 84.00 352 LEU A N 1
ATOM 2608 C CA . LEU A 1 352 ? -27.715 10.128 44.089 1.00 84.00 352 LEU A CA 1
ATOM 2609 C C . LEU A 1 352 ? -26.379 10.809 43.798 1.00 84.00 352 LEU A C 1
ATOM 2611 O O . LEU A 1 352 ? -26.331 12.021 43.596 1.00 84.00 352 LEU A O 1
ATOM 2615 N N . PHE A 1 353 ? -25.303 10.038 43.726 1.00 85.44 353 PHE A N 1
ATOM 2616 C CA . PHE A 1 353 ? -23.981 10.561 43.403 1.00 85.44 353 PHE A CA 1
ATOM 2617 C C . PHE A 1 353 ? -23.791 10.621 41.900 1.00 85.44 353 PHE A C 1
ATOM 2619 O O . PHE A 1 353 ? -23.949 9.622 41.202 1.00 85.44 353 PHE A O 1
ATOM 2626 N N . ILE A 1 354 ? -23.435 11.793 41.385 1.00 80.69 354 ILE A N 1
ATOM 2627 C CA . ILE A 1 354 ? -23.284 12.006 39.949 1.00 80.69 354 ILE A CA 1
ATOM 2628 C C . ILE A 1 354 ? -21.943 12.652 39.611 1.00 80.69 354 ILE A C 1
ATOM 2630 O O . ILE A 1 354 ? -21.262 13.284 40.429 1.00 80.69 354 ILE A O 1
ATOM 2634 N N . GLN A 1 355 ? -21.586 12.509 38.342 1.00 85.44 355 GLN A N 1
ATOM 2635 C CA . GLN A 1 355 ? -20.508 13.254 37.726 1.00 85.44 355 GLN A CA 1
ATOM 2636 C C . GLN A 1 355 ? -21.115 14.289 36.779 1.00 85.44 355 GLN A C 1
ATOM 2638 O O . GLN A 1 355 ? -21.815 13.932 35.834 1.00 85.44 355 GLN A O 1
ATOM 2643 N N . VAL A 1 356 ? -20.847 15.564 37.042 1.00 74.44 356 VAL A N 1
ATOM 2644 C CA . VAL A 1 356 ? -21.160 16.676 36.143 1.00 74.44 356 VAL A CA 1
ATOM 2645 C C . VAL A 1 356 ? -19.839 17.103 35.504 1.00 74.44 356 VAL A C 1
ATOM 2647 O O . VAL A 1 356 ? -18.834 17.200 36.209 1.00 74.44 356 VAL A O 1
ATOM 2650 N N . ARG A 1 357 ? -19.825 17.257 34.176 1.00 61.91 357 ARG A N 1
ATOM 2651 C CA . ARG A 1 357 ? -18.652 17.689 33.401 1.00 61.91 357 ARG A CA 1
ATOM 2652 C C . ARG A 1 357 ? -18.647 19.189 33.185 1.00 61.91 357 ARG A C 1
ATOM 2654 O O . ARG A 1 357 ? -19.755 19.732 32.975 1.00 61.91 357 ARG A O 1
#